Protein AF-A0AAV2IQ08-F1 (afdb_monomer_lite)

pLDDT: mean 75.66, std 16.53, range [33.19, 94.19]

Foldseek 3Di:
DVVVVQQVDADPVRHGDDDDDPVVVVVVVVVDDDDDPDPDDPQDAQDCVVVDQKDKFPNLVRHDPVDQKDKDDQAAPQAGQADPDPQRDLVSSLVLVLVHVQCCCCPVVVDHLVCLLVAEEEEEHEPDDDPVSVVSVVCCVCPVSNHNYYHYDYPVVVVVVVVDDDPDDYHYDYPPNPTMMMIGHDD

Radius of gyration: 22.67 Å; chains: 1; bounding box: 53×42×61 Å

Organism: Knipowitschia caucasica (NCBI:txid637954)

Secondary structure (DSSP, 8-state):
-HHHHHHHS--TTSPPPPPPPHHHHHHHHTTPPPP--SSS-S------TT--SEEETHHHHTS-TTSSEEEE-SEETTEE---SSTT-SHHHHHHHHHHHHHHHHHHHH---GGGGGG-EEEEEE-SS--HHHHHHHHHIIIIIS--SEEEEEEHHHHHHHTTS--SS-EEEEE--TTS--EEEE--

Structure (mmCIF, N/CA/C/O backbone):
data_AF-A0AAV2IQ08-F1
#
_entry.id   AF-A0AAV2IQ08-F1
#
loop_
_atom_site.group_PDB
_atom_site.id
_atom_site.type_symbol
_atom_site.label_atom_id
_atom_site.label_alt_id
_atom_site.label_comp_id
_atom_site.label_asym_id
_atom_site.label_entity_id
_atom_site.label_seq_id
_atom_site.pdbx_PDB_ins_code
_atom_site.Cartn_x
_atom_site.Cartn_y
_atom_site.Cartn_z
_atom_site.occupancy
_atom_site.B_iso_or_equiv
_atom_site.auth_seq_id
_atom_site.auth_comp_id
_atom_site.auth_asym_id
_atom_site.auth_atom_id
_atom_site.pdbx_PDB_model_num
ATOM 1 N N . MET A 1 1 ? 25.032 -0.384 -19.625 1.00 63.16 1 MET A N 1
ATOM 2 C CA . MET A 1 1 ? 25.879 -1.109 -18.648 1.00 63.16 1 MET A CA 1
ATOM 3 C C . MET A 1 1 ? 25.395 -2.546 -18.417 1.00 63.16 1 MET A C 1
ATOM 5 O O . MET A 1 1 ? 26.218 -3.447 -18.456 1.00 63.16 1 MET A O 1
ATOM 9 N N . VAL A 1 2 ? 24.083 -2.793 -18.275 1.00 84.81 2 VAL A N 1
ATOM 10 C CA . VAL A 1 2 ? 23.522 -4.153 -18.094 1.00 84.81 2 VAL A CA 1
ATOM 11 C C . VAL A 1 2 ? 23.726 -5.064 -19.316 1.00 84.81 2 VAL A C 1
ATOM 13 O O . VAL A 1 2 ? 24.222 -6.172 -19.163 1.00 84.81 2 VAL A O 1
ATOM 16 N N . GLU A 1 3 ? 23.447 -4.586 -20.533 1.00 82.25 3 GLU A N 1
ATOM 17 C CA . GLU A 1 3 ? 23.638 -5.363 -21.779 1.00 82.25 3 GLU A CA 1
ATOM 18 C C . GLU A 1 3 ? 25.081 -5.859 -21.968 1.00 82.25 3 GLU A C 1
ATOM 20 O O . GLU A 1 3 ? 25.322 -7.010 -22.326 1.00 82.25 3 GLU A O 1
ATOM 25 N N . GLN A 1 4 ? 26.067 -5.020 -21.637 1.00 84.00 4 GLN A N 1
ATOM 26 C CA . GLN A 1 4 ? 27.481 -5.405 -21.675 1.00 84.00 4 GLN A CA 1
ATOM 27 C C .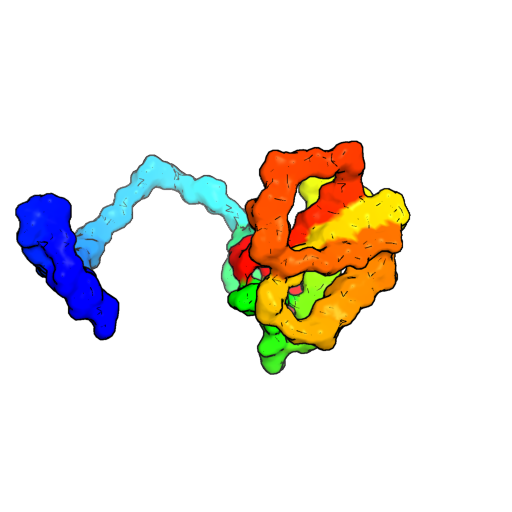 GLN A 1 4 ? 27.812 -6.503 -20.655 1.00 84.00 4 GLN A C 1
ATOM 29 O O . GLN A 1 4 ? 28.604 -7.393 -20.961 1.00 84.00 4 GLN A O 1
ATOM 34 N N . ALA A 1 5 ? 27.191 -6.476 -19.471 1.00 87.75 5 ALA A N 1
ATOM 35 C CA . ALA A 1 5 ? 27.349 -7.520 -18.460 1.00 87.75 5 ALA A CA 1
ATOM 36 C C . ALA A 1 5 ? 26.668 -8.841 -18.866 1.00 87.75 5 ALA A C 1
ATOM 38 O O . ALA A 1 5 ? 27.170 -9.922 -18.564 1.00 87.75 5 ALA A O 1
ATOM 39 N N . ILE A 1 6 ? 25.541 -8.770 -19.581 1.00 86.94 6 ILE A N 1
ATOM 40 C CA . ILE A 1 6 ? 24.860 -9.954 -20.123 1.00 86.94 6 ILE A CA 1
ATOM 41 C C . ILE A 1 6 ? 25.699 -10.585 -21.238 1.00 86.94 6 ILE A C 1
ATOM 43 O O . ILE A 1 6 ? 25.861 -11.803 -21.266 1.00 86.94 6 ILE A O 1
ATOM 47 N N . TRP A 1 7 ? 26.259 -9.767 -22.130 1.00 84.06 7 TRP A N 1
ATOM 48 C CA . TRP A 1 7 ? 27.077 -10.233 -23.250 1.00 84.06 7 TRP A CA 1
ATOM 49 C C . TRP A 1 7 ? 28.446 -10.778 -22.819 1.00 84.06 7 TRP A C 1
ATOM 51 O O . TRP A 1 7 ? 28.971 -11.709 -23.438 1.00 84.06 7 TRP A O 1
ATOM 61 N N . SER A 1 8 ? 29.037 -10.221 -21.756 1.00 88.06 8 SER A N 1
ATOM 62 C CA . SER A 1 8 ? 30.339 -10.670 -21.248 1.00 88.06 8 SER A CA 1
ATOM 63 C C . SER A 1 8 ? 30.282 -12.066 -20.620 1.00 88.06 8 SER A C 1
ATOM 65 O O . SER A 1 8 ? 31.279 -12.792 -20.651 1.00 88.06 8 SER A O 1
ATOM 67 N N . LYS A 1 9 ? 29.113 -12.488 -20.116 1.00 89.69 9 LYS A N 1
ATOM 68 C CA . LYS A 1 9 ? 28.899 -13.819 -19.543 1.00 89.69 9 LYS A CA 1
ATOM 69 C C . LYS A 1 9 ? 28.451 -14.821 -20.613 1.00 89.69 9 LYS A C 1
ATOM 71 O O . LYS A 1 9 ? 27.354 -14.737 -21.162 1.00 89.69 9 LYS A O 1
ATOM 76 N N . LYS A 1 10 ? 29.298 -15.819 -20.876 1.00 90.62 10 LYS A N 1
ATOM 77 C CA . LYS A 1 10 ? 28.968 -16.953 -21.754 1.00 90.62 10 LYS A CA 1
ATOM 78 C C . LYS A 1 10 ? 27.870 -17.829 -21.138 1.00 90.62 10 LYS A C 1
ATOM 80 O O . LYS A 1 10 ? 27.755 -17.939 -19.918 1.00 90.62 10 LYS A O 1
ATOM 85 N N . MET A 1 11 ? 27.074 -18.454 -21.999 1.00 88.94 11 MET A N 1
ATOM 86 C CA . MET A 1 11 ? 26.106 -19.485 -21.621 1.00 88.94 11 MET A CA 1
ATOM 87 C C . MET A 1 11 ? 26.833 -20.767 -21.183 1.00 88.94 11 MET A C 1
ATOM 89 O O . MET A 1 11 ? 28.034 -20.915 -21.413 1.00 88.94 11 MET A O 1
ATOM 93 N N . SER A 1 12 ? 26.114 -21.712 -20.570 1.00 91.38 12 SER A N 1
ATOM 94 C CA . SER A 1 12 ? 26.679 -22.992 -20.100 1.00 91.38 12 SER A CA 1
ATOM 95 C C . SER A 1 12 ? 27.346 -23.816 -21.210 1.00 91.38 12 SER A C 1
ATOM 97 O O . SER A 1 12 ? 28.268 -24.573 -20.936 1.00 91.38 12 SER A O 1
ATOM 99 N N . ASN A 1 13 ? 26.935 -23.623 -22.465 1.00 91.56 13 ASN A N 1
ATOM 100 C CA . ASN A 1 13 ? 27.539 -24.237 -23.651 1.00 91.56 13 ASN A CA 1
ATOM 101 C C . ASN A 1 13 ? 28.787 -23.490 -24.183 1.00 91.56 13 ASN A C 1
ATOM 103 O O . ASN A 1 13 ? 29.289 -23.819 -25.252 1.00 91.56 13 ASN A O 1
ATOM 107 N N . GLY A 1 14 ? 29.267 -22.453 -23.489 1.00 88.38 14 GLY A N 1
ATOM 108 C CA . GLY A 1 14 ? 30.440 -21.663 -23.878 1.00 88.38 14 GLY A CA 1
ATOM 109 C C . GLY A 1 14 ? 30.193 -20.605 -24.964 1.00 88.38 14 GLY A C 1
ATOM 110 O O . GLY A 1 14 ? 31.108 -19.834 -25.276 1.00 88.38 14 GLY A O 1
ATOM 111 N N . VAL A 1 15 ? 28.976 -20.516 -25.510 1.00 90.81 15 VAL A N 1
ATOM 112 C CA . VAL A 1 15 ? 28.595 -19.550 -26.553 1.00 90.81 15 VAL A CA 1
ATOM 113 C C . VAL A 1 15 ? 28.073 -18.254 -25.920 1.00 90.81 15 VAL A C 1
ATOM 115 O O . VAL A 1 15 ? 27.555 -18.245 -24.801 1.00 90.81 15 VAL A O 1
ATOM 118 N N . ARG A 1 16 ? 28.231 -17.122 -26.616 1.00 86.19 16 ARG A N 1
ATOM 119 C CA . ARG A 1 16 ? 27.666 -15.834 -26.179 1.00 86.19 16 ARG A CA 1
ATOM 120 C C . ARG A 1 16 ? 26.160 -15.785 -26.433 1.00 86.19 16 ARG A C 1
ATOM 122 O O . ARG A 1 16 ? 25.675 -16.349 -27.408 1.00 86.19 16 ARG A O 1
ATOM 129 N N . ARG A 1 17 ? 25.426 -15.105 -25.552 1.00 85.38 17 ARG A N 1
ATOM 130 C CA . ARG A 1 17 ? 23.977 -14.918 -25.695 1.00 85.38 17 ARG A CA 1
ATOM 131 C C . ARG A 1 17 ? 23.671 -14.059 -26.916 1.00 85.38 17 ARG A C 1
ATOM 133 O O . ARG A 1 17 ? 24.074 -12.906 -26.945 1.00 85.38 17 ARG A O 1
ATOM 140 N N . THR A 1 18 ? 22.923 -14.586 -27.877 1.00 84.00 18 THR A N 1
ATOM 141 C CA . THR A 1 18 ? 22.391 -13.790 -28.987 1.00 84.00 18 THR A CA 1
ATOM 142 C C . THR A 1 18 ? 21.301 -12.858 -28.462 1.00 84.00 18 THR A C 1
ATOM 144 O O . THR A 1 18 ? 20.338 -13.323 -27.852 1.00 84.00 18 THR A O 1
ATOM 147 N N . ALA A 1 19 ? 21.452 -11.551 -28.677 1.00 81.94 19 ALA A N 1
ATOM 148 C CA . ALA A 1 19 ? 20.423 -10.581 -28.324 1.00 81.94 19 ALA A CA 1
ATOM 149 C C . ALA A 1 19 ? 19.228 -10.706 -29.281 1.00 81.94 19 ALA A C 1
ATOM 151 O O . ALA A 1 19 ? 19.406 -10.853 -30.490 1.00 81.94 19 ALA A O 1
ATOM 152 N N . VAL A 1 20 ? 18.012 -10.642 -28.740 1.00 86.75 20 VAL A N 1
ATOM 153 C CA . VAL A 1 20 ? 16.773 -10.638 -29.529 1.00 86.75 20 VAL A CA 1
ATOM 154 C C . VAL A 1 20 ? 16.338 -9.188 -29.736 1.00 86.75 20 VAL A C 1
ATOM 156 O O . VAL A 1 20 ? 16.396 -8.391 -28.800 1.00 86.75 20 VAL A O 1
ATOM 159 N N . SER A 1 21 ? 15.904 -8.830 -30.949 1.00 89.56 21 SER A N 1
ATOM 160 C CA . SER A 1 21 ? 15.433 -7.471 -31.231 1.00 89.56 21 SER A CA 1
ATOM 161 C C . SER A 1 21 ? 14.080 -7.209 -30.567 1.00 89.56 21 SER A C 1
ATOM 163 O O . SER A 1 21 ? 13.084 -7.880 -30.855 1.00 89.56 21 SER A O 1
ATOM 165 N N . ALA A 1 22 ? 14.031 -6.186 -29.713 1.00 91.12 22 ALA A N 1
ATOM 166 C CA . ALA A 1 22 ? 12.793 -5.729 -29.090 1.00 91.12 22 ALA A CA 1
ATOM 167 C C . ALA A 1 22 ? 11.769 -5.230 -30.128 1.00 91.12 22 ALA A C 1
ATOM 169 O O . ALA A 1 22 ? 10.566 -5.372 -29.919 1.00 91.12 22 ALA A O 1
ATOM 170 N N . GLU A 1 23 ? 12.227 -4.689 -31.261 1.00 92.62 23 GLU A N 1
ATOM 171 C CA . GLU A 1 23 ? 11.356 -4.209 -32.342 1.00 92.62 23 GLU A CA 1
ATOM 172 C C . GLU A 1 23 ? 10.618 -5.358 -33.026 1.00 92.62 23 GLU A C 1
ATOM 174 O O . GLU A 1 23 ? 9.415 -5.260 -33.263 1.00 92.62 23 GLU A O 1
ATOM 179 N N . GLN A 1 24 ? 11.310 -6.474 -33.276 1.00 92.25 24 GLN A N 1
ATOM 180 C CA . GLN A 1 24 ? 10.700 -7.674 -33.855 1.00 92.25 24 GLN A CA 1
ATOM 181 C C . GLN A 1 24 ? 9.637 -8.259 -32.916 1.00 92.25 24 GLN A C 1
ATOM 183 O O . GLN A 1 24 ? 8.521 -8.546 -33.348 1.00 92.25 24 GLN A O 1
ATOM 188 N N . ALA A 1 25 ? 9.947 -8.368 -31.618 1.00 92.88 25 ALA A N 1
ATOM 189 C CA . ALA A 1 25 ? 8.986 -8.829 -30.617 1.00 92.88 25 ALA A CA 1
ATOM 190 C C . ALA A 1 25 ? 7.785 -7.878 -30.495 1.00 92.88 25 ALA A C 1
ATOM 192 O O . ALA A 1 25 ? 6.647 -8.329 -30.402 1.00 92.88 25 ALA A O 1
ATOM 193 N N . ARG A 1 26 ? 8.014 -6.559 -30.545 1.00 93.62 26 ARG A N 1
ATOM 194 C CA . ARG A 1 26 ? 6.944 -5.555 -30.518 1.00 93.62 26 ARG A CA 1
ATOM 195 C C . ARG A 1 26 ? 6.036 -5.663 -31.740 1.00 93.62 26 ARG A C 1
ATOM 197 O O . ARG A 1 26 ? 4.821 -5.660 -31.573 1.00 93.62 26 ARG A O 1
ATOM 204 N N . ALA A 1 27 ? 6.609 -5.778 -32.939 1.00 94.19 27 ALA A N 1
ATOM 205 C CA . ALA A 1 27 ? 5.847 -5.923 -34.176 1.00 94.19 27 ALA A CA 1
ATOM 206 C C . ALA A 1 27 ? 4.940 -7.162 -34.136 1.00 94.19 27 ALA A C 1
ATOM 208 O O . ALA A 1 27 ? 3.780 -7.075 -34.529 1.00 94.19 27 ALA A O 1
ATOM 209 N N . TYR A 1 28 ? 5.440 -8.275 -33.588 1.00 93.62 28 TYR A N 1
ATOM 210 C CA . TYR A 1 28 ? 4.642 -9.477 -33.358 1.00 93.62 28 TYR A CA 1
ATOM 211 C C . TYR A 1 28 ? 3.559 -9.257 -32.289 1.00 93.62 28 TYR A C 1
ATOM 213 O O . TYR A 1 28 ? 2.379 -9.481 -32.548 1.00 93.62 28 TYR A O 1
ATOM 221 N N . ASN A 1 29 ? 3.926 -8.747 -31.109 1.00 93.75 29 ASN A N 1
ATOM 222 C CA . ASN A 1 29 ? 2.999 -8.549 -29.989 1.00 93.75 29 ASN A CA 1
ATOM 223 C C . ASN A 1 29 ? 1.842 -7.595 -30.333 1.00 93.75 29 ASN A C 1
ATOM 225 O O . ASN A 1 29 ? 0.729 -7.806 -29.865 1.00 93.75 29 ASN A O 1
ATOM 229 N N . CYS A 1 30 ? 2.070 -6.582 -31.177 1.00 92.62 30 CYS A N 1
ATOM 230 C CA . CYS A 1 30 ? 1.021 -5.663 -31.634 1.00 92.62 30 CYS A CA 1
ATOM 231 C C . CYS A 1 30 ? -0.022 -6.319 -32.556 1.00 92.62 30 CYS A C 1
ATOM 233 O O . CYS A 1 30 ? -1.105 -5.763 -32.731 1.00 92.62 30 CYS A O 1
ATOM 235 N N . GLN A 1 31 ? 0.288 -7.472 -33.154 1.00 93.88 31 GLN A N 1
ATOM 236 C CA . GLN A 1 31 ? -0.649 -8.230 -33.988 1.00 93.88 31 GLN A CA 1
ATOM 237 C C . GLN A 1 31 ? -1.483 -9.223 -33.164 1.00 93.88 31 GLN A C 1
ATOM 239 O O . GLN A 1 31 ? -2.549 -9.651 -33.609 1.00 93.88 31 GLN A O 1
ATOM 244 N N . VAL A 1 32 ? -1.023 -9.578 -31.960 1.00 92.88 32 VAL A N 1
ATOM 245 C CA . VAL A 1 32 ? -1.707 -10.527 -31.078 1.00 92.88 32 VAL A CA 1
ATOM 246 C C . VAL A 1 32 ? -2.915 -9.855 -30.431 1.00 92.88 32 VAL A C 1
ATOM 248 O O . VAL A 1 32 ? -2.797 -8.831 -29.761 1.00 92.88 32 VAL A O 1
ATOM 251 N N . ARG A 1 33 ? -4.093 -10.461 -30.601 1.00 88.00 33 ARG A N 1
ATOM 252 C CA . ARG A 1 33 ? -5.316 -10.054 -29.902 1.00 88.00 33 ARG A CA 1
ATOM 253 C C . ARG A 1 33 ? -5.567 -10.975 -28.707 1.00 88.00 33 ARG A C 1
ATOM 255 O O . ARG A 1 33 ? -5.388 -12.185 -28.846 1.00 88.00 33 ARG A O 1
ATOM 262 N N . PRO A 1 34 ? -5.992 -10.437 -27.551 1.00 86.56 34 PRO A N 1
ATOM 263 C CA . PRO A 1 34 ? -6.320 -11.264 -26.398 1.00 86.56 34 PRO A CA 1
ATOM 264 C C . PRO A 1 34 ? -7.532 -12.151 -26.709 1.00 86.56 34 PRO A C 1
ATOM 266 O O . PRO A 1 34 ? -8.547 -11.671 -27.214 1.00 86.56 34 PRO A O 1
ATOM 269 N N . SER A 1 35 ? -7.435 -13.442 -26.395 1.00 84.12 35 SER A N 1
ATOM 270 C CA . SER A 1 35 ? -8.573 -14.362 -26.449 1.00 84.12 35 SER A CA 1
ATOM 271 C C . SER A 1 35 ? -9.306 -14.368 -25.110 1.00 84.12 35 SER A C 1
ATOM 273 O O . SER A 1 35 ? -8.686 -14.510 -24.056 1.00 84.12 35 SER A O 1
ATOM 275 N N . VAL A 1 36 ? -10.630 -14.233 -25.152 1.00 81.94 36 VAL A N 1
ATOM 276 C CA . VAL A 1 36 ? -11.482 -14.305 -23.961 1.00 81.94 36 VAL A CA 1
ATOM 277 C C . VAL A 1 36 ? -11.646 -15.775 -23.582 1.00 81.94 36 VAL A C 1
ATOM 279 O O . VAL A 1 36 ? -12.332 -16.519 -24.274 1.00 81.94 36 VAL A O 1
ATOM 282 N N . THR A 1 37 ? -10.977 -16.202 -22.512 1.00 78.50 37 THR A N 1
ATOM 283 C CA . THR A 1 37 ? -11.055 -17.588 -22.013 1.00 78.50 37 THR A CA 1
ATOM 284 C C . THR A 1 37 ? -12.258 -17.808 -21.091 1.00 78.50 37 THR A C 1
ATOM 286 O O . THR A 1 37 ? -12.778 -18.915 -21.031 1.00 78.50 37 THR A O 1
ATOM 289 N N . ASP A 1 38 ? -12.705 -16.768 -20.381 1.00 78.38 38 ASP A N 1
ATOM 290 C CA . ASP A 1 38 ? -13.834 -16.820 -19.445 1.00 78.38 38 ASP A CA 1
ATOM 291 C C . ASP A 1 38 ? -14.793 -15.646 -19.702 1.00 78.38 38 ASP A C 1
ATOM 293 O O . ASP A 1 38 ? -14.364 -14.536 -20.019 1.00 78.38 38 ASP A O 1
ATOM 297 N N . SER A 1 39 ? -16.092 -15.901 -19.560 1.00 73.06 39 SER A N 1
ATOM 298 C CA . SER A 1 39 ? -17.208 -14.975 -19.810 1.00 73.06 39 SER A CA 1
ATOM 299 C C . SER A 1 39 ? -17.250 -13.756 -18.876 1.00 73.06 39 SER A C 1
ATOM 301 O O . SER A 1 39 ? -18.021 -12.828 -19.115 1.00 73.06 39 SER A O 1
ATOM 303 N N . GLY A 1 40 ? -16.415 -13.719 -17.837 1.00 67.94 40 GLY A N 1
ATOM 304 C CA . GLY A 1 40 ? -16.236 -12.549 -16.987 1.00 67.94 40 GLY A CA 1
ATOM 305 C C . GLY A 1 40 ? -14.948 -12.630 -16.179 1.00 67.94 40 GLY A C 1
ATOM 306 O O . GLY A 1 40 ? -14.524 -13.707 -15.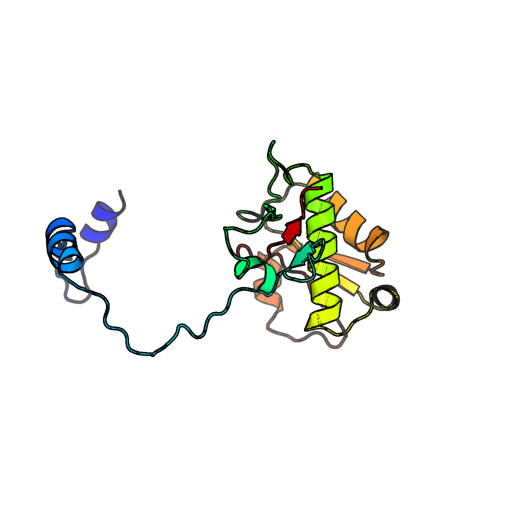765 1.00 67.94 40 GLY A O 1
ATOM 307 N N . SER A 1 41 ? -14.310 -11.486 -15.925 1.00 69.88 41 SER A N 1
ATOM 308 C CA . SER A 1 41 ? -13.211 -11.448 -14.964 1.00 69.88 41 SER A CA 1
ATOM 309 C C . SER A 1 41 ? -13.738 -11.848 -13.587 1.00 69.88 41 SER A C 1
ATOM 311 O O . SER A 1 41 ? -14.706 -11.274 -13.094 1.00 69.88 41 SER A O 1
ATOM 313 N N . ARG A 1 42 ? -13.063 -12.789 -12.917 1.00 72.50 42 ARG A N 1
ATOM 314 C CA . ARG A 1 42 ? -13.364 -13.146 -11.515 1.00 72.50 42 ARG A CA 1
ATOM 315 C C . ARG A 1 42 ? -13.193 -11.974 -10.540 1.00 72.50 42 ARG A C 1
ATOM 317 O O . ARG A 1 42 ? -13.668 -12.043 -9.413 1.00 72.50 42 ARG A O 1
ATOM 324 N N . LEU A 1 43 ? -12.519 -10.917 -10.981 1.00 76.75 43 LEU A N 1
ATOM 325 C CA . LEU A 1 43 ? -12.338 -9.676 -10.246 1.00 76.75 43 LEU A CA 1
ATOM 326 C C . LEU A 1 43 ? -13.610 -8.834 -10.342 1.00 76.75 43 LEU A C 1
ATOM 328 O O . LEU A 1 43 ? -14.098 -8.558 -11.439 1.00 76.75 43 LEU A O 1
ATOM 332 N N . LYS A 1 44 ? -14.130 -8.436 -9.184 1.00 82.38 44 LYS A N 1
ATOM 333 C CA . LYS A 1 44 ? -15.267 -7.527 -9.051 1.00 82.38 44 LYS A CA 1
ATOM 334 C C . LYS A 1 44 ? -14.801 -6.290 -8.300 1.00 82.38 44 LYS A C 1
ATOM 336 O O . LYS A 1 44 ? -14.013 -6.412 -7.366 1.00 82.38 44 LYS A O 1
ATOM 341 N N . TRP A 1 45 ? -15.304 -5.131 -8.708 1.00 85.81 45 TRP A N 1
ATOM 342 C CA . TRP A 1 45 ? -15.086 -3.893 -7.971 1.00 85.81 45 TRP A CA 1
ATOM 343 C C . TRP A 1 45 ? -15.718 -3.993 -6.577 1.00 85.81 45 TRP A C 1
ATOM 345 O O . TRP A 1 45 ? -16.798 -4.572 -6.414 1.00 85.81 45 TRP A O 1
ATOM 355 N N . THR A 1 46 ? -15.040 -3.432 -5.583 1.00 84.19 46 THR A N 1
ATOM 356 C CA . THR A 1 46 ? -15.530 -3.274 -4.217 1.00 84.19 46 THR A CA 1
ATOM 357 C C . THR A 1 46 ? -16.823 -2.472 -4.245 1.00 84.19 46 THR A C 1
ATOM 359 O O . THR A 1 46 ? -16.909 -1.433 -4.896 1.00 84.19 46 THR A O 1
ATOM 362 N N . ASN A 1 47 ? -17.851 -2.955 -3.547 1.00 81.06 47 ASN A N 1
ATOM 363 C CA . ASN A 1 47 ? -19.127 -2.257 -3.490 1.00 81.06 47 ASN A CA 1
ATOM 364 C C . ASN A 1 47 ? -19.025 -1.040 -2.558 1.00 81.06 47 ASN A C 1
ATOM 366 O O . ASN A 1 47 ? -19.064 -1.172 -1.336 1.00 81.06 47 ASN A O 1
ATOM 370 N N . THR A 1 48 ? -18.931 0.145 -3.151 1.00 82.81 48 THR A N 1
ATOM 371 C CA . THR A 1 48 ? -18.845 1.444 -2.469 1.00 82.81 48 THR A CA 1
ATOM 372 C C . THR A 1 48 ? -20.212 2.100 -2.230 1.00 82.81 48 THR A C 1
ATOM 374 O O . THR A 1 48 ? -20.267 3.245 -1.790 1.00 82.81 48 THR A O 1
ATOM 377 N N . SER A 1 49 ? -21.336 1.389 -2.427 1.00 79.62 49 SER A N 1
ATOM 378 C CA . SER A 1 49 ? -22.698 1.956 -2.280 1.00 79.62 49 SER A CA 1
ATOM 379 C C . SER A 1 49 ? -22.973 2.550 -0.895 1.00 79.62 49 SER A C 1
ATOM 381 O O . SER A 1 49 ? -23.758 3.485 -0.766 1.00 79.62 49 SER A O 1
ATOM 383 N N . HIS A 1 50 ? -22.327 2.019 0.145 1.00 78.56 50 HIS A N 1
ATOM 384 C CA . HIS A 1 50 ? -22.466 2.503 1.520 1.00 78.56 50 HIS A CA 1
ATOM 385 C C . HIS A 1 50 ? -21.585 3.719 1.843 1.00 78.56 50 HIS A C 1
ATOM 387 O O . HIS A 1 50 ? -21.597 4.166 2.985 1.00 78.56 50 HIS A O 1
ATOM 393 N N . GLN A 1 51 ? -20.813 4.222 0.870 1.00 76.69 51 GLN A N 1
ATOM 394 C CA . GLN A 1 51 ? -19.842 5.311 1.026 1.00 76.69 51 GLN A CA 1
ATOM 395 C C . GLN A 1 51 ? -19.017 5.188 2.320 1.00 76.69 51 GLN A C 1
ATOM 397 O O . GLN A 1 51 ? -19.032 6.091 3.161 1.00 76.69 51 GLN A O 1
ATOM 402 N N . PRO A 1 52 ? -18.317 4.053 2.527 1.00 83.06 52 PRO A N 1
ATOM 403 C CA . PRO A 1 52 ? -17.448 3.901 3.686 1.00 83.06 52 PRO A CA 1
ATOM 404 C C . PRO A 1 52 ? -16.426 5.041 3.719 1.00 83.06 52 PRO A C 1
ATOM 406 O O . PRO A 1 52 ? -15.864 5.403 2.685 1.00 83.06 52 PRO A O 1
ATOM 409 N N . GLN A 1 53 ? -16.186 5.614 4.900 1.00 82.81 53 GLN A N 1
ATOM 410 C CA . GLN A 1 53 ? -15.231 6.719 5.044 1.00 82.81 53 GLN A CA 1
ATOM 411 C C . GLN A 1 53 ? -13.803 6.293 4.696 1.00 82.81 53 GLN A C 1
ATOM 413 O O . GLN A 1 53 ? -13.056 7.081 4.113 1.00 82.81 53 GLN A O 1
ATOM 418 N N . THR A 1 54 ? -13.443 5.053 5.038 1.00 83.06 54 THR A N 1
ATOM 419 C CA . THR A 1 54 ? -12.146 4.462 4.725 1.00 83.06 54 THR A CA 1
ATOM 420 C C . THR A 1 54 ? -12.276 3.010 4.279 1.00 83.06 54 THR A C 1
ATOM 422 O O . THR A 1 54 ? -13.131 2.265 4.756 1.00 83.06 54 THR A O 1
ATOM 425 N N . LEU A 1 55 ? -11.410 2.611 3.349 1.00 87.00 55 LEU A N 1
ATOM 426 C CA . LEU A 1 55 ? -11.257 1.234 2.873 1.00 87.00 55 LEU A CA 1
ATOM 427 C C . LEU A 1 55 ? -9.786 0.845 2.995 1.00 87.00 55 LEU A C 1
ATOM 429 O O . LEU A 1 55 ? -8.909 1.685 2.790 1.00 87.00 55 LEU A O 1
ATOM 433 N N . VAL A 1 56 ? -9.512 -0.414 3.334 1.00 87.25 56 VAL A N 1
ATOM 434 C CA . VAL A 1 56 ? -8.158 -0.889 3.655 1.00 87.25 56 VAL A CA 1
ATOM 435 C C . VAL A 1 56 ? -7.847 -2.185 2.909 1.00 87.25 56 VAL A C 1
ATOM 437 O O . VAL A 1 56 ? -8.692 -3.073 2.803 1.00 87.25 56 VAL A O 1
ATOM 440 N N . GLY A 1 57 ? -6.605 -2.319 2.437 1.00 83.31 57 GLY A N 1
ATOM 441 C CA . GLY A 1 57 ? -6.089 -3.569 1.868 1.00 83.31 57 GLY A CA 1
ATOM 442 C C . GLY A 1 57 ? -6.704 -3.894 0.507 1.00 83.31 57 GLY A C 1
ATOM 443 O O . GLY A 1 57 ? -6.820 -3.013 -0.341 1.00 83.31 57 GLY A O 1
ATOM 444 N N . ASP A 1 58 ? -7.108 -5.147 0.293 1.00 82.50 58 ASP A N 1
ATOM 445 C CA . ASP A 1 58 ? -7.655 -5.597 -0.997 1.00 82.50 58 ASP A CA 1
ATOM 446 C C . ASP A 1 58 ? -8.897 -4.801 -1.414 1.00 82.50 58 ASP A C 1
ATOM 448 O O . ASP A 1 58 ? -9.044 -4.437 -2.578 1.00 82.50 58 ASP A O 1
ATOM 452 N N . GLU A 1 59 ? -9.761 -4.452 -0.460 1.00 83.44 59 GLU A N 1
ATOM 453 C CA . GLU A 1 59 ? -10.960 -3.655 -0.737 1.00 83.44 59 GLU A CA 1
ATOM 454 C C . GLU A 1 59 ? -10.612 -2.273 -1.296 1.00 83.44 59 GLU A C 1
ATOM 456 O O . GLU A 1 59 ? -11.342 -1.773 -2.150 1.00 83.44 59 GLU A O 1
ATOM 461 N N . ALA A 1 60 ? -9.484 -1.692 -0.872 1.00 85.69 60 ALA A N 1
ATOM 462 C CA . ALA A 1 60 ? -8.968 -0.434 -1.402 1.00 85.69 60 ALA A CA 1
ATOM 463 C C . ALA A 1 60 ? -8.378 -0.579 -2.816 1.00 85.69 60 ALA A C 1
ATOM 465 O O . ALA A 1 60 ? -8.488 0.342 -3.622 1.00 85.69 60 ALA A O 1
ATOM 466 N N . LEU A 1 61 ? -7.782 -1.730 -3.144 1.00 84.88 61 LEU A N 1
ATOM 467 C CA . LEU A 1 61 ? -7.209 -1.988 -4.473 1.00 84.88 61 LEU A CA 1
ATOM 468 C C . LEU A 1 61 ? -8.280 -2.204 -5.545 1.00 84.88 61 LEU A C 1
ATOM 470 O O . LEU A 1 61 ? -8.062 -1.871 -6.709 1.00 84.88 61 LEU A O 1
ATOM 474 N N . TYR A 1 62 ? -9.429 -2.754 -5.152 1.00 85.81 62 TYR A N 1
ATOM 475 C CA . TYR A 1 62 ? -10.553 -3.026 -6.045 1.00 85.81 62 TYR A CA 1
ATOM 476 C C . TYR A 1 62 ? -11.614 -1.919 -6.037 1.00 85.81 62 TYR A C 1
ATOM 478 O O . TYR A 1 62 ? -12.747 -2.174 -6.437 1.00 85.81 62 TYR A O 1
ATOM 486 N N . VAL A 1 63 ? -11.301 -0.691 -5.617 1.00 87.00 63 VAL A N 1
ATOM 487 C CA . VAL A 1 63 ? -12.226 0.440 -5.812 1.00 87.00 63 VAL A CA 1
ATOM 488 C C . VAL A 1 63 ? -12.242 0.884 -7.269 1.00 87.00 63 VAL A C 1
ATOM 490 O O . VAL A 1 63 ? -11.222 0.869 -7.958 1.00 87.00 63 VAL A O 1
ATOM 493 N N . ASN A 1 64 ? -13.426 1.264 -7.752 1.00 84.88 64 ASN A N 1
ATOM 494 C CA . ASN A 1 64 ? -13.583 1.768 -9.106 1.00 84.88 64 ASN A CA 1
ATOM 495 C C . ASN A 1 64 ? -12.876 3.132 -9.229 1.00 84.88 64 ASN A C 1
ATOM 497 O O . ASN A 1 64 ? -13.164 4.027 -8.435 1.00 84.88 64 ASN A O 1
ATOM 501 N N . PRO A 1 65 ? -12.008 3.348 -10.234 1.00 83.06 65 PRO A N 1
ATOM 502 C CA . PRO A 1 65 ? -11.333 4.635 -10.434 1.00 83.06 65 PRO A CA 1
ATOM 503 C C . PRO A 1 65 ? -12.285 5.815 -10.702 1.00 83.06 65 PRO A C 1
ATOM 505 O O . PRO A 1 65 ? -11.841 6.959 -10.704 1.00 83.06 65 PRO A O 1
ATOM 508 N N . SER A 1 66 ? -13.569 5.551 -10.961 1.00 84.00 66 SER A N 1
ATOM 509 C CA . SER A 1 66 ? -14.606 6.579 -11.129 1.00 84.00 66 SER A CA 1
ATOM 510 C C . SER A 1 66 ? -15.179 7.090 -9.798 1.00 84.00 66 SER A C 1
ATOM 512 O O . SER A 1 66 ? -15.885 8.097 -9.801 1.00 84.00 66 SER A O 1
ATOM 514 N N . ASP A 1 67 ? -14.909 6.407 -8.681 1.00 85.06 67 ASP A N 1
ATOM 515 C CA . ASP A 1 67 ? -15.420 6.781 -7.360 1.00 85.06 67 ASP A CA 1
ATOM 516 C C . ASP A 1 67 ? -14.558 7.885 -6.713 1.00 85.06 67 ASP A C 1
ATOM 518 O O . ASP A 1 67 ? -13.373 8.040 -7.009 1.00 85.06 67 ASP A O 1
ATOM 522 N N . CYS A 1 68 ? -15.137 8.652 -5.783 1.00 85.00 68 CYS A N 1
ATOM 523 C CA . CYS A 1 68 ? -14.489 9.800 -5.131 1.00 85.00 68 CYS A CA 1
ATOM 524 C C . CYS A 1 68 ? -13.559 9.408 -3.963 1.00 85.00 68 CYS A C 1
ATOM 526 O O . CYS A 1 68 ? -13.694 9.930 -2.855 1.00 85.00 68 CYS A O 1
ATOM 528 N N . TYR A 1 69 ? -12.622 8.489 -4.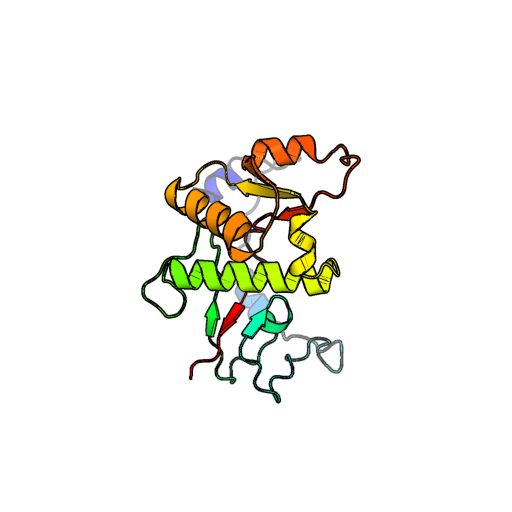198 1.00 86.19 69 TYR A N 1
ATOM 529 C CA . TYR A 1 69 ? -11.661 8.031 -3.190 1.00 86.19 69 TYR A CA 1
ATOM 530 C C . TYR A 1 69 ? -10.221 8.372 -3.569 1.00 86.19 69 TYR A C 1
ATOM 532 O O . TYR A 1 69 ? -9.802 8.180 -4.710 1.00 86.19 69 TYR A O 1
ATOM 540 N N . ASN A 1 70 ? -9.434 8.814 -2.584 1.00 85.44 70 ASN A N 1
ATOM 541 C CA . ASN A 1 70 ? -7.998 9.031 -2.754 1.00 85.44 70 ASN A CA 1
ATOM 542 C C . ASN A 1 70 ? -7.200 7.852 -2.213 1.00 85.44 70 ASN A C 1
ATOM 544 O O . ASN A 1 70 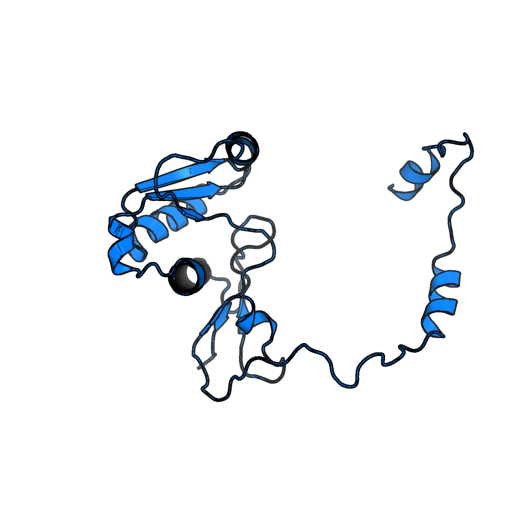? -7.356 7.485 -1.049 1.00 85.44 70 ASN A O 1
ATOM 548 N N . VAL A 1 71 ? -6.330 7.290 -3.055 1.00 86.75 71 VAL A N 1
ATOM 549 C CA . VAL A 1 71 ? -5.468 6.155 -2.710 1.00 86.75 71 VAL A CA 1
ATOM 550 C C . VAL A 1 71 ? -4.193 6.642 -2.038 1.00 86.75 71 VAL A C 1
ATOM 552 O O . VAL A 1 71 ? -3.394 7.353 -2.651 1.00 86.75 71 VAL A O 1
ATOM 555 N N . HIS A 1 72 ? -3.968 6.206 -0.801 1.00 86.81 72 HIS A N 1
ATOM 556 C CA . HIS A 1 72 ? -2.763 6.506 -0.040 1.00 86.81 72 HIS A CA 1
ATOM 557 C C . HIS A 1 72 ? -1.946 5.241 0.226 1.00 86.81 72 HIS A C 1
ATOM 559 O O . HIS A 1 72 ? -2.456 4.204 0.659 1.00 86.81 72 HIS A O 1
ATOM 565 N N . TRP A 1 73 ? -0.637 5.368 0.008 1.00 86.94 73 TRP A N 1
ATOM 566 C CA . TRP A 1 73 ? 0.370 4.351 0.304 1.00 86.94 73 TRP A CA 1
ATOM 567 C C . TRP A 1 73 ? 1.270 4.867 1.427 1.00 86.94 73 TRP A C 1
ATOM 569 O O . TRP A 1 73 ? 2.187 5.638 1.138 1.00 86.94 73 TRP A O 1
ATOM 579 N N . PRO A 1 74 ? 1.042 4.490 2.697 1.00 84.44 74 PRO A N 1
ATOM 580 C CA . PRO A 1 74 ? 1.755 5.099 3.825 1.00 84.44 74 PRO A CA 1
ATOM 581 C C . PRO A 1 74 ? 3.250 4.760 3.868 1.00 84.44 74 PRO A C 1
ATOM 583 O O . PRO A 1 74 ? 4.052 5.526 4.406 1.00 84.44 74 PRO A O 1
ATOM 586 N N . VAL A 1 75 ? 3.643 3.623 3.282 1.00 82.75 75 VAL A N 1
ATOM 587 C CA . VAL A 1 75 ? 5.041 3.193 3.186 1.00 82.75 75 VAL A CA 1
ATOM 588 C C . VAL A 1 75 ? 5.412 2.940 1.733 1.00 82.75 75 VAL A C 1
ATOM 590 O O . VAL A 1 75 ? 4.781 2.138 1.053 1.00 82.75 75 VAL A O 1
ATOM 593 N N . VAL A 1 76 ? 6.479 3.590 1.273 1.00 81.56 76 VAL A N 1
ATOM 594 C CA . VAL A 1 76 ? 7.025 3.435 -0.078 1.00 81.56 76 VAL A CA 1
ATOM 595 C C . VAL A 1 76 ? 8.533 3.225 0.036 1.00 81.56 76 VAL A C 1
ATOM 597 O O . VAL A 1 76 ? 9.230 3.967 0.727 1.00 81.56 76 VAL A O 1
ATOM 600 N N . ARG A 1 77 ? 9.060 2.183 -0.626 1.00 77.31 77 ARG A N 1
ATOM 601 C CA . ARG A 1 77 ? 10.503 1.841 -0.630 1.00 77.31 77 ARG A CA 1
ATOM 602 C C . ARG A 1 77 ? 11.113 1.677 0.776 1.00 77.31 77 ARG A C 1
ATOM 604 O O . ARG A 1 77 ? 12.286 1.967 0.987 1.00 77.31 77 ARG A O 1
ATOM 611 N N . GLY A 1 78 ? 10.321 1.204 1.740 1.00 71.06 78 GLY A N 1
ATOM 612 C CA . GLY A 1 78 ? 10.761 0.993 3.124 1.00 71.06 78 GLY A CA 1
ATOM 613 C C . GLY A 1 78 ? 10.822 2.258 3.989 1.00 71.06 78 GLY A C 1
ATOM 614 O O . GLY A 1 78 ? 11.243 2.169 5.137 1.00 71.06 78 GLY A O 1
ATOM 615 N N . GLY A 1 79 ? 10.393 3.416 3.482 1.00 79.38 79 GLY A N 1
ATOM 616 C CA . GLY A 1 79 ? 10.246 4.652 4.252 1.00 79.38 79 GLY A CA 1
ATOM 617 C C . GLY A 1 79 ? 8.803 5.153 4.263 1.00 79.38 79 GLY A C 1
ATOM 618 O O . GLY A 1 79 ? 7.987 4.734 3.446 1.00 79.38 79 GLY A O 1
ATOM 619 N N . LEU A 1 80 ? 8.490 6.066 5.184 1.00 83.94 80 LEU A N 1
ATOM 620 C CA . LEU A 1 80 ? 7.195 6.750 5.197 1.00 83.94 80 LEU A CA 1
ATOM 621 C C . LEU A 1 80 ? 7.043 7.627 3.951 1.00 83.94 80 LEU A C 1
ATOM 623 O O . LEU A 1 80 ? 7.972 8.354 3.589 1.00 83.94 80 LEU A O 1
ATOM 627 N N . ASN A 1 81 ? 5.877 7.568 3.315 1.00 83.94 81 ASN A N 1
ATOM 628 C CA . ASN A 1 81 ? 5.588 8.307 2.093 1.00 83.94 81 ASN A CA 1
ATOM 629 C C . ASN A 1 81 ? 5.151 9.747 2.400 1.00 83.94 81 ASN A C 1
ATOM 631 O O . ASN A 1 81 ? 3.964 10.044 2.497 1.00 83.94 81 ASN A O 1
ATOM 635 N N . LEU A 1 82 ? 6.122 10.640 2.589 1.00 88.12 82 LEU A N 1
ATOM 636 C CA . LEU A 1 82 ? 5.856 12.052 2.861 1.00 88.12 82 LEU A CA 1
ATOM 637 C C . LEU A 1 82 ? 5.824 12.860 1.561 1.00 88.12 82 LEU A C 1
ATOM 639 O O . LEU A 1 82 ? 6.794 12.862 0.801 1.00 88.12 82 LEU A O 1
ATOM 643 N N . HIS A 1 83 ? 4.727 13.576 1.323 1.00 87.44 83 HIS A N 1
ATOM 644 C CA . HIS A 1 83 ? 4.547 14.427 0.147 1.00 87.44 83 HIS A CA 1
ATOM 645 C C . HIS A 1 83 ? 3.603 15.605 0.416 1.00 87.44 83 HIS A C 1
ATOM 647 O O . HIS A 1 83 ? 2.863 15.626 1.393 1.00 87.44 83 HIS A O 1
ATOM 653 N N . SER A 1 84 ? 3.604 16.602 -0.472 1.00 84.50 84 SER A N 1
ATOM 654 C CA . SER A 1 84 ? 2.755 17.799 -0.333 1.00 84.50 84 SER A CA 1
ATOM 655 C C . SER A 1 84 ? 1.288 17.583 -0.729 1.00 84.50 84 SER A C 1
ATOM 657 O O . SER A 1 84 ? 0.460 18.452 -0.481 1.00 84.50 84 SER A O 1
ATOM 659 N N . GLY A 1 85 ? 0.966 16.454 -1.369 1.00 84.12 85 GLY A N 1
ATOM 660 C CA . GLY A 1 85 ? -0.409 16.074 -1.719 1.00 84.12 85 GLY A CA 1
ATOM 661 C C . GLY A 1 85 ? -1.256 15.566 -0.534 1.00 84.12 85 GLY A C 1
ATOM 662 O O . GLY A 1 85 ? -0.733 15.412 0.574 1.00 84.12 85 GLY A O 1
ATOM 663 N N . PRO A 1 86 ? -2.546 15.258 -0.768 1.00 80.88 86 PRO A N 1
ATOM 664 C CA . PRO A 1 86 ? -3.444 14.707 0.252 1.00 80.88 86 PRO A CA 1
ATOM 665 C C . PRO A 1 86 ? -2.892 13.391 0.814 1.00 80.88 86 PRO A C 1
ATOM 667 O O . PRO A 1 86 ? -2.422 12.555 0.055 1.00 80.88 86 PRO A O 1
ATOM 670 N N . GLY A 1 87 ? -2.895 13.231 2.140 1.00 79.88 87 GLY A N 1
ATOM 671 C CA . GLY A 1 87 ? -2.346 12.038 2.802 1.00 79.88 87 GLY A CA 1
ATOM 672 C C . GLY A 1 87 ? -0.824 12.039 3.012 1.00 79.88 87 GLY A C 1
ATOM 673 O O . GLY A 1 87 ? -0.305 11.158 3.685 1.00 79.88 87 GLY A O 1
ATOM 674 N N . GLY A 1 88 ? -0.089 13.039 2.512 1.00 84.25 88 GLY A N 1
ATOM 675 C CA . GLY A 1 88 ? 1.379 13.044 2.574 1.00 84.25 88 GLY A CA 1
ATOM 676 C C . GLY A 1 88 ? 2.002 13.703 3.810 1.00 84.25 88 GLY A C 1
ATOM 677 O O . GLY A 1 88 ? 3.229 13.755 3.925 1.00 84.25 88 GLY A O 1
ATOM 678 N N . SER A 1 89 ? 1.201 14.230 4.741 1.00 89.00 89 SER A N 1
ATOM 679 C CA . SER A 1 89 ? 1.722 14.783 5.997 1.00 89.00 89 SER A CA 1
ATOM 680 C C . SER A 1 89 ? 2.090 13.662 6.971 1.00 89.00 89 SER A C 1
ATOM 682 O O . SER A 1 89 ? 1.473 12.600 6.966 1.00 89.00 89 SER A O 1
ATOM 684 N N . LEU A 1 90 ? 3.062 13.895 7.861 1.00 87.06 90 LEU A N 1
ATOM 685 C CA . LEU A 1 90 ? 3.482 12.874 8.831 1.00 87.06 90 LEU A CA 1
ATOM 686 C C . LEU A 1 90 ? 2.306 12.386 9.688 1.00 87.06 90 LEU A C 1
ATOM 688 O O . LEU A 1 90 ? 2.167 11.190 9.909 1.00 87.06 90 LEU A O 1
ATOM 692 N N . SER A 1 91 ? 1.437 13.297 10.128 1.00 87.62 91 SER A N 1
ATOM 693 C CA . SER A 1 91 ? 0.255 12.934 10.913 1.00 87.62 91 SER A CA 1
ATOM 694 C C . SER A 1 91 ? -0.767 12.134 10.105 1.00 87.62 91 SER A C 1
ATOM 696 O O . SER A 1 91 ? -1.390 11.239 10.668 1.00 87.62 91 SER A O 1
ATOM 698 N N . ALA A 1 92 ? -0.945 12.442 8.815 1.00 87.81 92 ALA A N 1
ATOM 699 C CA . ALA A 1 92 ? -1.856 11.699 7.948 1.00 87.81 92 ALA A CA 1
ATOM 700 C C . ALA A 1 92 ? -1.339 10.276 7.700 1.00 87.81 92 ALA A C 1
ATOM 702 O O . ALA A 1 92 ? -2.063 9.320 7.942 1.00 87.81 92 ALA A O 1
ATOM 703 N N . VAL A 1 93 ? -0.053 10.130 7.367 1.00 88.69 93 VAL A N 1
ATOM 704 C CA . VAL A 1 93 ? 0.591 8.818 7.195 1.00 88.69 93 VAL A CA 1
ATOM 705 C C . VAL A 1 93 ? 0.492 7.972 8.470 1.00 88.69 93 VAL A C 1
ATOM 707 O O . VAL A 1 93 ? 0.243 6.770 8.397 1.00 88.69 93 VAL A O 1
ATOM 710 N N . MET A 1 94 ? 0.659 8.582 9.648 1.00 87.38 94 MET A N 1
ATOM 711 C CA . MET A 1 94 ? 0.489 7.888 10.930 1.00 87.38 94 MET A CA 1
ATOM 712 C C . MET A 1 94 ? -0.966 7.455 11.157 1.00 87.38 94 MET A C 1
ATOM 714 O O . MET A 1 94 ? -1.202 6.317 11.554 1.00 87.38 94 MET A O 1
ATOM 718 N N . ALA A 1 95 ? -1.944 8.314 10.862 1.00 88.44 95 ALA A N 1
ATOM 719 C CA . ALA A 1 95 ? -3.362 7.964 10.966 1.00 88.44 95 ALA A CA 1
ATOM 720 C C . ALA A 1 95 ? -3.759 6.835 9.995 1.00 88.44 95 ALA A C 1
ATOM 722 O O . ALA A 1 95 ? -4.500 5.921 10.375 1.00 88.44 95 ALA A O 1
ATOM 723 N N . ASP A 1 96 ? -3.212 6.849 8.778 1.00 87.88 96 ASP A N 1
ATOM 724 C CA . ASP A 1 96 ? -3.419 5.789 7.794 1.00 87.88 96 ASP A CA 1
ATOM 725 C C . ASP A 1 96 ? -2.812 4.470 8.293 1.00 87.88 96 ASP A C 1
ATOM 727 O O . ASP A 1 96 ? -3.496 3.449 8.303 1.00 87.88 96 ASP A O 1
ATOM 731 N N . LEU A 1 97 ? -1.573 4.482 8.803 1.00 86.81 97 LEU A N 1
ATOM 732 C CA . LEU A 1 97 ? -0.933 3.296 9.392 1.00 86.81 97 LEU A CA 1
ATOM 733 C C . LEU A 1 97 ? -1.716 2.726 10.575 1.00 86.81 97 LEU A C 1
ATOM 735 O O . LEU A 1 97 ? -1.911 1.512 10.651 1.00 86.81 97 LEU A O 1
ATOM 739 N N . HIS A 1 98 ? -2.196 3.588 11.472 1.00 87.69 98 HIS A N 1
ATOM 740 C CA . HIS A 1 98 ? -3.047 3.181 12.586 1.00 87.69 98 HIS A CA 1
ATOM 741 C C . HIS A 1 98 ? -4.314 2.475 12.086 1.00 87.69 98 HIS A C 1
ATOM 743 O O . HIS A 1 98 ? -4.668 1.404 12.583 1.00 87.69 98 HIS A O 1
ATOM 749 N N . THR A 1 99 ? -4.976 3.050 11.079 1.00 88.31 99 THR A N 1
ATOM 750 C CA . THR A 1 99 ? -6.195 2.492 10.475 1.00 88.31 99 THR A CA 1
ATOM 751 C C . THR A 1 99 ? -5.924 1.148 9.799 1.00 88.31 99 THR A C 1
ATOM 753 O O . THR A 1 99 ? -6.674 0.200 10.034 1.00 88.31 99 THR A O 1
ATOM 756 N N . ILE A 1 100 ? -4.826 1.024 9.035 1.00 87.50 100 ILE A N 1
ATOM 757 C CA . ILE A 1 100 ? -4.418 -0.249 8.414 1.00 87.50 100 ILE A CA 1
ATOM 758 C C . ILE A 1 100 ? -4.227 -1.319 9.480 1.00 87.50 100 ILE A C 1
ATOM 760 O O . ILE A 1 100 ? -4.806 -2.398 9.383 1.00 87.50 100 ILE A O 1
ATOM 764 N N . TRP A 1 101 ? -3.392 -1.040 10.483 1.00 86.00 101 TRP A N 1
ATOM 765 C CA . TRP A 1 101 ? -3.029 -2.029 11.494 1.00 86.00 101 TRP A CA 1
ATOM 766 C C . TRP A 1 101 ? -4.221 -2.420 12.354 1.00 86.00 101 TRP A C 1
ATOM 768 O O . TRP A 1 101 ? -4.426 -3.606 12.590 1.00 86.00 101 TRP A O 1
ATOM 778 N N . SER A 1 102 ? -5.056 -1.455 12.735 1.00 85.88 102 SER A N 1
ATOM 779 C CA . SER A 1 102 ? -6.290 -1.722 13.475 1.00 85.88 102 SER A CA 1
ATOM 780 C C . SER A 1 102 ? -7.241 -2.618 12.683 1.00 85.88 102 SER A C 1
ATOM 782 O O . SER A 1 102 ? -7.769 -3.591 13.220 1.00 85.88 102 SER A O 1
ATOM 784 N N . HIS A 1 103 ? -7.424 -2.326 11.392 1.00 86.19 103 HIS A N 1
ATOM 785 C CA . HIS A 1 103 ? -8.263 -3.136 10.515 1.00 86.19 103 HIS A CA 1
ATOM 786 C C . HIS A 1 103 ? -7.686 -4.543 10.323 1.00 86.19 103 HIS A C 1
ATOM 788 O O . HIS A 1 103 ? -8.427 -5.519 10.388 1.00 86.19 103 HIS A O 1
ATOM 794 N N . ALA A 1 104 ? -6.370 -4.666 10.136 1.00 83.19 104 ALA A N 1
ATOM 795 C CA . ALA A 1 104 ? -5.715 -5.955 9.955 1.00 83.19 104 ALA A CA 1
ATOM 796 C C . ALA A 1 104 ? -5.780 -6.829 11.220 1.00 83.19 104 ALA A C 1
ATOM 798 O O . ALA A 1 104 ? -6.070 -8.020 11.119 1.00 83.19 104 ALA A O 1
ATOM 799 N N . LEU A 1 105 ? -5.565 -6.241 12.403 1.00 83.06 105 LEU A N 1
ATOM 800 C CA . LEU A 1 105 ? -5.680 -6.933 13.691 1.00 83.06 105 LEU A CA 1
ATOM 801 C C . LEU A 1 105 ? -7.100 -7.462 13.913 1.00 83.06 105 LEU A C 1
ATOM 803 O O . LEU A 1 105 ? -7.273 -8.622 14.278 1.00 83.06 105 LEU A O 1
ATOM 807 N N . LEU A 1 106 ? -8.114 -6.645 13.625 1.00 84.62 106 LEU A N 1
ATOM 808 C CA . LEU A 1 106 ? -9.503 -7.051 13.802 1.00 84.62 106 LEU A CA 1
ATOM 809 C C . LEU A 1 106 ? -9.942 -8.081 12.751 1.00 84.62 106 LEU A C 1
ATOM 811 O O . LEU A 1 106 ? -10.567 -9.074 13.088 1.00 84.62 106 LEU A O 1
ATOM 815 N N . LYS A 1 107 ? -9.617 -7.865 11.472 1.00 82.69 107 LYS A N 1
ATOM 816 C CA . LYS A 1 107 ? -10.136 -8.686 10.366 1.00 82.69 107 LYS A CA 1
ATOM 817 C C . LYS A 1 107 ? -9.389 -10.002 10.176 1.00 82.69 107 LYS A C 1
ATOM 819 O O . LYS A 1 107 ? -10.011 -10.998 9.823 1.00 82.69 107 LYS A O 1
ATOM 824 N N . HIS A 1 108 ? -8.067 -10.008 10.349 1.00 79.00 108 HIS A N 1
ATOM 825 C CA . HIS A 1 108 ? -7.250 -11.198 10.088 1.00 79.00 108 HIS A CA 1
ATOM 826 C C . HIS A 1 108 ? -6.896 -11.976 11.351 1.00 79.00 108 HIS A C 1
ATOM 828 O O . HIS A 1 108 ? -6.733 -13.190 11.272 1.00 79.00 108 HIS A O 1
ATOM 834 N N . LEU A 1 109 ? -6.747 -11.294 12.489 1.00 74.19 109 LEU A N 1
ATOM 835 C CA . LEU A 1 109 ? -6.350 -11.924 13.750 1.00 74.19 109 LEU A CA 1
ATOM 836 C C . LEU A 1 109 ? -7.513 -12.045 14.747 1.00 74.19 109 LEU A C 1
ATOM 838 O O . LEU A 1 109 ? -7.351 -12.734 15.748 1.00 74.19 109 LEU A O 1
ATOM 842 N N . ASP A 1 110 ? -8.664 -11.422 14.465 1.00 81.00 110 ASP A N 1
ATOM 843 C CA . ASP A 1 110 ? -9.853 -11.387 15.333 1.00 81.00 110 ASP A CA 1
ATOM 844 C C . ASP A 1 110 ? -9.547 -10.868 16.752 1.00 81.00 110 ASP A C 1
ATOM 846 O O . ASP A 1 110 ? -10.138 -11.282 17.748 1.00 81.00 110 ASP A O 1
ATOM 850 N N . ILE A 1 111 ? -8.573 -9.950 16.853 1.00 79.88 111 ILE A N 1
ATOM 851 C CA . ILE A 1 111 ? -8.151 -9.348 18.120 1.00 79.88 111 ILE A CA 1
ATOM 852 C C . ILE A 1 111 ? -8.790 -7.961 18.240 1.00 79.88 111 ILE A C 1
ATOM 854 O O . ILE A 1 111 ? -8.456 -7.058 17.462 1.00 79.88 111 ILE A O 1
ATOM 858 N N . PRO A 1 112 ? -9.674 -7.731 19.225 1.00 82.88 112 PRO A N 1
ATOM 859 C CA . PRO A 1 112 ? -10.220 -6.407 19.464 1.00 82.88 112 PRO A CA 1
ATOM 860 C C . PRO A 1 112 ? -9.147 -5.480 20.049 1.00 82.88 112 PRO A C 1
ATOM 862 O O . PRO A 1 112 ? -8.357 -5.866 20.910 1.00 82.88 112 PRO A O 1
ATOM 865 N N . LEU A 1 113 ? -9.177 -4.203 19.654 1.00 80.88 113 LEU A N 1
ATOM 866 C CA . LEU A 1 113 ? -8.200 -3.190 20.092 1.00 80.88 113 LEU A CA 1
ATOM 867 C C . LEU A 1 113 ? -8.088 -3.058 21.625 1.00 80.88 113 LEU A C 1
ATOM 869 O O . LEU A 1 113 ? -7.048 -2.685 22.155 1.00 80.88 113 LEU A O 1
ATOM 873 N N . LYS A 1 114 ? -9.157 -3.399 22.356 1.00 83.50 114 LYS A N 1
ATOM 874 C CA . LYS A 1 114 ? -9.215 -3.361 23.828 1.00 83.50 114 LYS A CA 1
ATOM 875 C C . LYS A 1 114 ? -8.302 -4.392 24.498 1.00 83.50 114 LYS A C 1
ATOM 877 O O . LYS A 1 114 ? -7.853 -4.166 25.624 1.00 83.50 114 LYS A O 1
ATOM 882 N N . ASP A 1 115 ? -8.036 -5.497 23.808 1.00 81.62 115 ASP A N 1
ATOM 883 C CA . ASP A 1 115 ? -7.253 -6.610 24.335 1.00 81.62 115 ASP A CA 1
ATOM 884 C C . ASP A 1 115 ? -5.772 -6.490 23.975 1.00 81.62 115 ASP A C 1
ATOM 886 O O . ASP A 1 115 ? -4.954 -7.210 24.540 1.00 81.62 115 ASP A O 1
ATOM 890 N N . LEU A 1 116 ? -5.389 -5.512 23.141 1.00 78.62 116 LEU A N 1
ATOM 891 C CA . LEU A 1 116 ? -3.994 -5.247 22.757 1.00 78.62 116 LEU A CA 1
ATOM 892 C C . LEU A 1 116 ? -3.069 -4.982 23.949 1.00 78.62 116 LEU A C 1
ATOM 894 O O . LEU A 1 116 ? -1.875 -5.271 23.873 1.00 78.62 116 LEU A O 1
ATOM 898 N N . LYS A 1 117 ? -3.624 -4.558 25.089 1.00 79.50 117 LYS A N 1
ATOM 899 C CA . LYS A 1 117 ? -2.901 -4.427 26.362 1.00 79.50 117 LYS A CA 1
ATOM 900 C C . LYS A 1 117 ? -2.314 -5.746 26.883 1.00 79.50 117 LYS A C 1
ATOM 902 O O . LYS A 1 117 ? -1.402 -5.715 27.700 1.00 79.50 117 LYS A O 1
ATOM 907 N N . TYR A 1 118 ? -2.831 -6.894 26.446 1.00 78.31 118 TYR A N 1
ATOM 908 C CA . TYR A 1 118 ? -2.301 -8.217 26.795 1.00 78.31 118 TYR A CA 1
ATOM 909 C C . TYR A 1 118 ? -1.273 -8.724 25.781 1.00 78.31 118 TYR A C 1
ATOM 911 O O . TYR A 1 118 ? -0.550 -9.678 26.064 1.00 78.31 118 TYR A O 1
ATOM 919 N N . TYR A 1 119 ? -1.173 -8.071 24.623 1.00 75.25 119 TYR A N 1
ATOM 920 C CA . TYR A 1 119 ? -0.279 -8.470 23.548 1.00 75.25 119 TYR A CA 1
ATOM 921 C C . TYR A 1 119 ? 1.005 -7.644 23.554 1.00 75.25 119 TYR A C 1
ATOM 923 O O . TYR A 1 119 ? 1.058 -6.480 23.975 1.00 75.25 119 TYR A O 1
ATOM 931 N N . ARG A 1 120 ? 2.069 -8.277 23.062 1.00 74.00 120 ARG A N 1
ATOM 932 C CA . ARG A 1 120 ? 3.358 -7.645 22.779 1.00 74.00 120 ARG A CA 1
ATOM 933 C C . ARG A 1 120 ? 3.539 -7.576 21.268 1.00 74.00 120 ARG A C 1
ATOM 935 O O . ARG A 1 120 ? 3.191 -8.516 20.551 1.00 74.00 120 ARG A O 1
ATOM 942 N N . CYS A 1 121 ? 4.091 -6.467 20.794 1.00 73.62 121 CYS A N 1
ATOM 943 C CA . CYS A 1 121 ? 4.312 -6.224 19.377 1.00 73.62 121 CYS A CA 1
ATOM 944 C C . CYS A 1 121 ? 5.812 -6.211 19.065 1.00 73.62 121 CYS A C 1
ATOM 946 O O . CYS A 1 121 ? 6.585 -5.482 19.692 1.00 73.62 121 CYS A O 1
ATOM 948 N N . ILE A 1 122 ? 6.221 -6.959 18.039 1.00 76.06 122 ILE A N 1
ATOM 949 C CA . ILE A 1 122 ? 7.519 -6.739 17.394 1.00 76.06 122 ILE A CA 1
ATOM 950 C C . ILE A 1 122 ? 7.299 -5.829 16.188 1.00 76.06 122 ILE A C 1
ATOM 952 O O . ILE A 1 122 ? 6.595 -6.198 15.247 1.00 76.06 122 ILE A O 1
ATOM 956 N N . LEU A 1 123 ? 7.952 -4.666 16.199 1.00 78.50 123 LEU A N 1
ATOM 957 C CA . LEU A 1 123 ? 8.027 -3.774 15.047 1.00 78.50 123 LEU A CA 1
ATOM 958 C C . LEU A 1 123 ? 9.301 -4.076 14.251 1.00 78.50 123 LEU A C 1
ATOM 960 O O . LEU A 1 123 ? 10.415 -3.886 14.744 1.00 78.50 123 LEU A O 1
ATOM 964 N N . LEU A 1 124 ? 9.149 -4.511 13.002 1.00 75.50 124 LEU A N 1
ATOM 965 C CA . LEU A 1 124 ? 10.293 -4.722 12.115 1.00 75.50 124 LEU A CA 1
ATOM 966 C C . LEU A 1 124 ? 10.689 -3.414 11.429 1.00 75.50 124 LEU A C 1
ATOM 968 O O . LEU A 1 124 ? 9.929 -2.862 10.632 1.00 75.50 124 LEU A O 1
ATOM 972 N N . VAL A 1 125 ? 11.904 -2.947 11.709 1.00 75.50 125 VAL A N 1
ATOM 973 C CA . VAL A 1 125 ? 12.462 -1.705 11.169 1.00 75.50 125 VAL A CA 1
ATOM 974 C C . VAL A 1 125 ? 13.496 -2.041 10.081 1.00 75.50 125 VAL A C 1
ATOM 976 O O . VAL A 1 125 ? 14.299 -2.965 10.256 1.00 75.50 125 VAL A O 1
ATOM 979 N N . PRO A 1 126 ? 13.481 -1.348 8.927 1.00 69.56 126 PRO A N 1
ATOM 980 C CA . PRO A 1 126 ? 14.512 -1.501 7.900 1.00 69.56 126 PRO A CA 1
ATOM 981 C C . PRO A 1 126 ? 15.906 -1.137 8.433 1.00 69.56 126 PRO A C 1
ATOM 983 O O . PRO A 1 126 ? 16.031 -0.416 9.413 1.00 69.56 126 PRO A O 1
ATOM 986 N N . ASP A 1 127 ? 16.954 -1.631 7.770 1.00 67.12 127 ASP A N 1
ATOM 987 C CA . ASP A 1 127 ? 18.356 -1.433 8.176 1.00 67.12 127 ASP A CA 1
ATOM 988 C C . ASP A 1 127 ? 18.746 0.057 8.235 1.00 67.12 127 ASP A C 1
ATOM 990 O O . ASP A 1 127 ? 19.294 0.549 9.220 1.00 67.12 127 ASP A O 1
ATOM 994 N N . ILE A 1 128 ? 18.336 0.817 7.217 1.00 71.19 128 ILE A N 1
ATOM 995 C CA . ILE A 1 128 ? 18.474 2.273 7.170 1.00 71.19 128 ILE A CA 1
ATOM 996 C C . ILE A 1 128 ? 17.124 2.886 7.545 1.00 71.19 128 ILE A C 1
ATOM 998 O O . ILE A 1 128 ? 16.168 2.815 6.771 1.00 71.19 128 ILE A O 1
ATOM 1002 N N . TYR A 1 129 ? 17.040 3.495 8.729 1.00 73.81 129 TYR A N 1
ATOM 1003 C CA . TYR A 1 129 ? 15.813 4.113 9.232 1.00 73.81 129 TYR A CA 1
ATOM 1004 C C . TYR A 1 129 ? 16.046 5.518 9.792 1.00 73.81 129 TYR A C 1
ATOM 1006 O O . TYR A 1 129 ? 17.098 5.836 10.346 1.00 73.81 129 TYR A O 1
ATOM 1014 N N . ASN A 1 130 ? 15.019 6.365 9.692 1.00 80.12 130 ASN A N 1
ATOM 1015 C CA . ASN A 1 130 ? 15.004 7.655 10.372 1.00 80.12 130 ASN A CA 1
ATOM 1016 C C . ASN A 1 130 ? 14.526 7.466 11.821 1.00 80.12 130 ASN A C 1
ATOM 1018 O O . ASN A 1 130 ? 13.405 7.011 12.060 1.00 80.12 130 ASN A O 1
ATOM 1022 N N . ARG A 1 131 ? 15.359 7.860 12.792 1.00 83.81 131 ARG A N 1
ATOM 1023 C CA . ARG A 1 131 ? 15.052 7.773 14.230 1.00 83.81 131 ARG A CA 1
ATOM 1024 C C . ARG A 1 131 ? 13.757 8.492 14.602 1.00 83.81 131 ARG A C 1
ATOM 1026 O O . ARG A 1 131 ? 13.017 8.001 15.447 1.00 83.81 131 ARG A O 1
ATOM 1033 N N . GLN A 1 132 ? 13.466 9.626 13.961 1.00 85.25 132 GLN A N 1
ATOM 1034 C CA . GLN A 1 132 ? 12.232 10.368 14.214 1.00 85.25 132 GLN A CA 1
ATOM 1035 C C . GLN A 1 132 ? 11.011 9.554 13.788 1.00 85.25 132 GLN A C 1
ATOM 1037 O O . GLN A 1 132 ? 10.062 9.448 14.554 1.00 85.25 132 GLN A O 1
ATOM 1042 N N . HIS A 1 133 ? 11.042 8.926 12.612 1.00 83.94 133 HIS A N 1
ATOM 1043 C CA . HIS A 1 133 ? 9.921 8.118 12.127 1.00 83.94 133 HIS A CA 1
ATOM 1044 C C . HIS A 1 133 ? 9.684 6.899 13.019 1.00 83.94 133 HIS A C 1
ATOM 1046 O O . HIS A 1 133 ? 8.548 6.632 13.389 1.00 83.94 133 HIS A O 1
ATOM 1052 N N . VAL A 1 134 ? 10.752 6.207 13.432 1.00 84.06 134 VAL A N 1
ATOM 1053 C CA . VAL A 1 134 ? 10.636 5.061 14.348 1.00 84.06 134 VAL A CA 1
ATOM 1054 C C . VAL A 1 134 ? 10.060 5.483 15.693 1.00 84.06 134 VAL A C 1
ATOM 1056 O O . VAL A 1 134 ? 9.196 4.785 16.210 1.00 84.06 134 VAL A O 1
ATOM 1059 N N . LYS A 1 135 ? 10.470 6.639 16.230 1.00 86.50 135 LYS A N 1
ATOM 1060 C CA . LYS A 1 135 ? 9.882 7.173 17.462 1.00 86.50 135 LYS A CA 1
ATOM 1061 C C . LYS A 1 135 ? 8.368 7.360 17.322 1.00 86.50 135 LYS A C 1
ATOM 1063 O O . LYS A 1 135 ? 7.633 6.838 18.145 1.00 86.50 135 LYS A O 1
ATOM 1068 N N . HIS A 1 136 ? 7.910 8.012 16.253 1.00 87.06 136 HIS A N 1
ATOM 1069 C CA . HIS A 1 136 ? 6.474 8.210 16.024 1.00 87.06 136 HIS A CA 1
ATOM 1070 C C . HIS A 1 136 ? 5.718 6.884 15.836 1.00 87.06 136 HIS A C 1
ATOM 1072 O O . HIS A 1 136 ? 4.599 6.757 16.317 1.00 87.06 136 HIS A O 1
ATOM 1078 N N . LEU A 1 137 ? 6.323 5.881 15.187 1.00 83.62 137 LEU A N 1
ATOM 1079 C CA . LEU A 1 137 ? 5.715 4.551 15.044 1.00 83.62 137 LEU A CA 1
ATOM 1080 C C . LEU A 1 137 ? 5.590 3.823 16.387 1.00 83.62 137 LEU A C 1
ATOM 1082 O O . LEU A 1 137 ? 4.568 3.198 16.653 1.00 83.62 137 LEU A O 1
ATOM 1086 N N . VAL A 1 138 ? 6.617 3.902 17.236 1.00 85.06 138 VAL A N 1
ATOM 1087 C CA . VAL A 1 138 ? 6.585 3.322 18.586 1.00 85.06 138 VAL A CA 1
ATOM 1088 C C . VAL A 1 138 ? 5.557 4.044 19.456 1.00 85.06 138 VAL A C 1
ATOM 1090 O O . VAL A 1 138 ? 4.766 3.380 20.123 1.00 85.06 138 VAL A O 1
ATOM 1093 N N . ASP A 1 139 ? 5.516 5.377 19.392 1.00 87.19 139 ASP A N 1
ATOM 1094 C CA . ASP A 1 139 ? 4.524 6.188 20.100 1.00 87.19 139 ASP A CA 1
ATOM 1095 C C . ASP A 1 139 ? 3.100 5.829 19.638 1.00 87.19 139 ASP A C 1
ATOM 1097 O O . ASP A 1 139 ? 2.213 5.663 20.469 1.00 87.19 139 ASP A O 1
ATOM 1101 N N . LEU A 1 140 ? 2.878 5.602 18.338 1.00 86.31 140 LEU A N 1
ATOM 1102 C CA . LEU A 1 140 ? 1.595 5.138 17.801 1.00 86.31 140 LEU A CA 1
ATOM 1103 C C . LEU A 1 140 ? 1.205 3.753 18.342 1.00 86.31 140 LEU A C 1
ATOM 1105 O O . LEU A 1 140 ? 0.077 3.557 18.794 1.00 86.31 140 LEU A O 1
ATOM 1109 N N . LEU A 1 141 ? 2.128 2.788 18.333 1.00 83.38 141 LEU A N 1
ATOM 1110 C CA . LEU A 1 141 ? 1.866 1.423 18.807 1.00 83.38 141 LEU A CA 1
ATOM 1111 C C . LEU A 1 141 ? 1.536 1.385 20.308 1.00 83.38 141 LEU A C 1
ATOM 1113 O O . LEU A 1 141 ? 0.613 0.683 20.722 1.00 83.38 141 LEU A O 1
ATOM 1117 N N . LEU A 1 142 ? 2.281 2.137 21.121 1.00 83.00 142 LEU A N 1
ATOM 1118 C CA . LEU A 1 142 ? 2.112 2.153 22.575 1.00 83.00 142 LEU A CA 1
ATOM 1119 C C . LEU A 1 142 ? 0.931 3.026 23.013 1.00 83.00 142 LEU A C 1
ATOM 1121 O O . LEU A 1 142 ? 0.119 2.586 23.822 1.00 83.00 142 LEU A O 1
ATOM 1125 N N . LEU A 1 143 ? 0.830 4.255 22.497 1.00 82.44 143 LEU A N 1
ATOM 1126 C CA . LEU A 1 143 ? -0.131 5.249 22.987 1.00 82.44 143 LEU A CA 1
ATOM 1127 C C . LEU A 1 143 ? -1.479 5.179 22.271 1.00 82.44 143 LEU A C 1
ATOM 1129 O O . LEU A 1 143 ? -2.502 5.370 22.922 1.00 82.44 143 LEU A O 1
ATOM 1133 N N . GLN A 1 144 ? -1.500 4.938 20.955 1.00 80.62 144 GLN A N 1
ATOM 1134 C CA . GLN A 1 144 ? -2.758 4.918 20.196 1.00 80.62 144 GLN A CA 1
ATOM 1135 C C . GLN A 1 144 ? -3.386 3.525 20.168 1.00 80.62 144 GLN A C 1
ATOM 1137 O O . GLN A 1 144 ? -4.569 3.390 20.466 1.00 80.62 144 GLN A O 1
ATOM 1142 N N . MET A 1 145 ? -2.602 2.484 19.867 1.00 78.06 145 MET A N 1
ATOM 1143 C CA . MET A 1 145 ? -3.129 1.111 19.812 1.00 78.06 145 MET A CA 1
ATOM 1144 C C . MET A 1 145 ? -3.130 0.390 21.167 1.00 78.06 145 MET A C 1
ATOM 1146 O O . MET A 1 145 ? -3.893 -0.552 21.346 1.00 78.06 145 MET A O 1
ATOM 1150 N N . GLY A 1 146 ? -2.319 0.826 22.136 1.00 79.38 146 GLY A N 1
ATOM 1151 C CA . GLY A 1 146 ? -2.352 0.286 23.499 1.00 79.38 146 GLY A CA 1
ATOM 1152 C C . GLY A 1 146 ? -1.611 -1.039 23.692 1.00 79.38 146 GLY A C 1
ATOM 1153 O O . GLY A 1 146 ? -1.968 -1.808 24.585 1.00 79.38 146 GLY A O 1
ATOM 1154 N N . PHE A 1 147 ? -0.586 -1.328 22.883 1.00 78.88 147 PHE A N 1
ATOM 1155 C CA . PHE A 1 147 ? 0.280 -2.489 23.117 1.00 78.88 147 PHE A CA 1
ATOM 1156 C C . PHE A 1 147 ? 1.075 -2.349 24.423 1.00 78.88 147 PHE A C 1
ATOM 1158 O O . PHE A 1 147 ? 1.559 -1.269 24.757 1.00 78.88 147 PHE A O 1
ATOM 1165 N N . SER A 1 148 ? 1.268 -3.462 25.139 1.00 68.75 148 SER A N 1
ATOM 1166 C CA . SER A 1 148 ? 2.009 -3.462 26.414 1.00 68.75 148 SER A CA 1
ATOM 1167 C C . SER A 1 148 ? 3.513 -3.244 26.251 1.00 68.75 148 SER A C 1
ATOM 1169 O O . SER A 1 148 ? 4.142 -2.549 27.046 1.00 68.75 148 SER A O 1
ATOM 1171 N N . VAL A 1 149 ? 4.103 -3.859 25.226 1.00 67.06 149 VAL A N 1
ATOM 1172 C CA . VAL A 1 149 ? 5.535 -3.796 24.932 1.00 67.06 149 VAL A CA 1
ATOM 1173 C C . VAL A 1 149 ? 5.716 -3.754 23.426 1.00 67.06 149 VAL A C 1
ATOM 1175 O O . VAL A 1 149 ? 5.113 -4.548 22.700 1.00 67.06 149 VAL A O 1
ATOM 1178 N N . VAL A 1 150 ? 6.585 -2.854 22.973 1.00 69.06 150 VAL A N 1
ATOM 1179 C CA . VAL A 1 150 ? 7.024 -2.771 21.582 1.00 69.06 150 VAL A CA 1
ATOM 1180 C C . VAL A 1 150 ? 8.528 -2.985 21.537 1.00 69.06 150 VAL A C 1
ATOM 1182 O O . VAL A 1 150 ? 9.292 -2.215 22.117 1.00 69.06 150 VAL A O 1
ATOM 1185 N N . CYS A 1 151 ? 8.959 -4.026 20.829 1.00 70.50 151 CYS A N 1
ATOM 1186 C CA . CYS A 1 151 ? 10.372 -4.261 20.547 1.00 70.50 151 CYS A CA 1
ATOM 1187 C C . CYS A 1 151 ? 10.647 -3.967 19.072 1.00 70.50 151 CYS A C 1
ATOM 1189 O O . CYS A 1 151 ? 10.048 -4.590 18.196 1.00 70.50 151 CYS A O 1
ATOM 1191 N N . SER A 1 152 ? 11.564 -3.041 18.786 1.00 59.66 152 SER A N 1
ATOM 1192 C CA . SER A 1 152 ? 12.024 -2.783 17.423 1.00 59.66 152 SER A CA 1
ATOM 1193 C C . SER A 1 152 ? 13.177 -3.721 17.063 1.00 59.66 152 SER A C 1
ATOM 1195 O O . SER A 1 152 ? 14.189 -3.780 17.759 1.00 59.66 152 SER A O 1
ATOM 1197 N N . TRP A 1 153 ? 13.024 -4.473 15.974 1.00 63.41 153 TRP A N 1
ATOM 1198 C CA . TRP A 1 153 ? 14.050 -5.385 15.462 1.00 63.41 153 TRP A CA 1
ATOM 1199 C C . TRP A 1 153 ? 14.479 -4.975 14.059 1.00 63.41 153 TRP A C 1
ATOM 1201 O O . TRP A 1 153 ? 13.646 -4.628 13.220 1.00 63.41 153 TRP A O 1
ATOM 1211 N N . LEU A 1 154 ? 15.782 -5.052 13.786 1.00 56.09 154 LEU A N 1
ATOM 1212 C CA . LEU A 1 154 ? 16.310 -4.804 12.449 1.00 56.09 154 LEU A CA 1
ATOM 1213 C C . LEU A 1 154 ? 15.944 -5.976 11.528 1.00 56.09 154 LEU A C 1
ATOM 1215 O O . LEU A 1 154 ? 16.195 -7.140 11.854 1.00 56.09 154 LEU A O 1
ATOM 1219 N N . ARG A 1 155 ? 15.391 -5.675 10.350 1.00 53.78 155 ARG A N 1
ATOM 1220 C CA . ARG A 1 155 ? 14.982 -6.677 9.351 1.00 53.78 155 ARG A CA 1
ATOM 1221 C C . ARG A 1 155 ? 16.020 -7.773 9.037 1.00 53.78 155 ARG A C 1
ATOM 1223 O O . ARG A 1 155 ? 15.601 -8.927 9.006 1.00 53.78 155 ARG A O 1
ATOM 1230 N N . PRO A 1 156 ? 17.330 -7.497 8.844 1.00 51.88 156 PRO A N 1
ATOM 1231 C CA . PRO A 1 156 ? 18.295 -8.564 8.558 1.00 51.88 156 PRO A CA 1
ATOM 1232 C C . PRO A 1 156 ? 18.460 -9.565 9.714 1.00 51.88 156 PRO A C 1
ATOM 1234 O O . PRO A 1 156 ? 18.755 -10.727 9.459 1.00 51.88 156 PRO A O 1
ATOM 1237 N N . LEU A 1 157 ? 18.210 -9.159 10.966 1.00 45.19 157 LEU A N 1
ATOM 1238 C CA . LEU A 1 157 ? 18.237 -10.059 12.127 1.00 45.19 157 LEU A CA 1
ATOM 1239 C C . LEU A 1 157 ? 16.957 -10.900 12.225 1.00 45.19 157 LEU A C 1
ATOM 1241 O O . LEU A 1 157 ? 16.997 -12.051 12.644 1.00 45.19 157 LEU A O 1
ATOM 1245 N N . SER A 1 158 ? 15.821 -10.356 11.787 1.00 47.75 158 SER A N 1
ATOM 1246 C CA . SER A 1 158 ? 14.536 -11.059 11.803 1.00 47.75 158 SER A CA 1
ATOM 1247 C C . SER A 1 158 ? 14.479 -12.206 10.786 1.00 47.75 158 SER A C 1
ATOM 1249 O O . SER A 1 158 ? 14.060 -13.303 11.147 1.00 47.75 158 SER A O 1
ATOM 1251 N N . SER A 1 159 ? 14.989 -12.011 9.564 1.00 46.66 159 SER A N 1
ATOM 1252 C CA . SER A 1 159 ? 15.036 -13.056 8.523 1.00 46.66 159 SER A CA 1
ATOM 1253 C C . SER A 1 159 ? 15.776 -14.330 8.960 1.00 46.66 159 SER A C 1
ATOM 1255 O O . SER A 1 159 ? 15.516 -15.403 8.426 1.00 46.66 159 SER A O 1
ATOM 1257 N N . VAL A 1 160 ? 16.699 -14.207 9.921 1.00 41.34 160 VAL A N 1
ATOM 1258 C CA . VAL A 1 160 ? 17.504 -15.310 10.472 1.00 41.34 160 VAL A CA 1
ATOM 1259 C C . VAL A 1 160 ? 16.804 -15.996 11.654 1.00 41.34 160 VAL A C 1
ATOM 1261 O O . VAL A 1 160 ? 16.961 -17.198 11.846 1.00 41.34 160 VAL A O 1
ATOM 1264 N N . VAL A 1 161 ? 16.005 -15.259 12.432 1.00 44.59 161 VAL A N 1
ATOM 1265 C CA . VAL A 1 161 ? 15.370 -15.750 13.671 1.00 44.59 161 VAL A CA 1
ATOM 1266 C C . VAL A 1 161 ? 14.021 -16.445 13.425 1.00 44.59 161 VAL A C 1
ATOM 1268 O O . VAL A 1 161 ? 13.637 -17.316 14.200 1.00 44.59 161 VAL A O 1
ATOM 1271 N N . PHE A 1 162 ? 13.331 -16.165 12.314 1.00 41.38 162 PHE A N 1
ATOM 1272 C CA . PHE A 1 162 ? 12.021 -16.766 11.989 1.00 41.38 162 PHE A CA 1
ATOM 1273 C C . PHE A 1 162 ? 12.024 -18.273 11.655 1.00 41.38 162 PHE A C 1
ATOM 1275 O O . PHE A 1 162 ? 10.972 -18.828 11.345 1.00 41.38 162 PHE A O 1
ATOM 1282 N N . LEU A 1 163 ? 13.167 -18.961 11.747 1.00 40.28 163 LEU A N 1
ATOM 1283 C CA . LEU A 1 163 ? 13.234 -20.427 11.657 1.00 40.28 163 LEU A CA 1
ATOM 1284 C C . LEU A 1 163 ? 12.800 -21.146 12.950 1.00 40.28 163 LEU A C 1
ATOM 1286 O O . LEU A 1 163 ? 12.698 -22.371 12.945 1.00 40.28 163 LEU A O 1
ATOM 1290 N N . ALA A 1 164 ? 12.518 -20.421 14.039 1.00 36.78 164 ALA A N 1
ATOM 1291 C CA . ALA A 1 164 ? 12.002 -20.991 15.282 1.00 36.78 164 ALA A CA 1
ATOM 1292 C C . ALA A 1 164 ? 10.712 -20.266 15.719 1.00 36.78 164 ALA A C 1
ATOM 1294 O O . ALA A 1 164 ? 10.741 -19.047 15.906 1.00 36.78 164 ALA A O 1
ATOM 1295 N N . PRO A 1 165 ? 9.574 -20.969 15.887 1.00 39.03 165 PRO A N 1
ATOM 1296 C CA . PRO A 1 165 ? 8.350 -20.344 16.373 1.00 39.03 165 PRO A CA 1
ATOM 1297 C C . PRO A 1 165 ? 8.521 -19.973 17.857 1.00 39.03 165 PRO A C 1
ATOM 1299 O O . PRO A 1 165 ? 8.923 -20.831 18.650 1.00 39.03 165 PRO A O 1
ATOM 1302 N N . PRO A 1 166 ? 8.243 -18.723 18.270 1.00 46.31 166 PRO A N 1
ATOM 1303 C CA . PRO A 1 166 ? 8.254 -18.373 19.683 1.00 46.31 166 PRO A CA 1
ATOM 1304 C C . PRO A 1 166 ? 7.084 -19.057 20.426 1.00 46.31 166 PRO A C 1
ATOM 1306 O O . PRO A 1 166 ? 6.013 -19.238 19.845 1.00 46.31 166 PRO A O 1
ATOM 1309 N N . PRO A 1 167 ? 7.260 -19.424 21.710 1.00 42.50 167 PRO A N 1
ATOM 1310 C CA . PRO A 1 167 ? 6.274 -20.178 22.497 1.00 42.50 167 PRO A CA 1
ATOM 1311 C C . PRO A 1 167 ? 5.096 -19.343 23.038 1.00 42.50 167 PRO A C 1
ATOM 1313 O O . PRO A 1 167 ? 4.254 -19.871 23.757 1.00 42.50 167 PRO A O 1
ATOM 1316 N N . GLU A 1 168 ? 5.007 -18.053 22.715 1.00 44.47 168 GLU A N 1
ATOM 1317 C CA . GLU A 1 168 ? 3.978 -17.144 23.231 1.00 44.47 168 GLU A CA 1
ATOM 1318 C C . GLU A 1 168 ? 3.309 -16.366 22.082 1.00 44.47 168 GLU A C 1
ATOM 1320 O O . GLU A 1 168 ? 3.856 -16.255 20.984 1.00 44.47 168 GLU A O 1
ATOM 1325 N N . GLN A 1 169 ? 2.130 -15.787 22.336 1.00 42.56 169 GLN A N 1
ATOM 1326 C CA . GLN A 1 169 ? 1.327 -15.008 21.379 1.00 42.56 169 GLN A CA 1
ATOM 1327 C C . GLN A 1 169 ? 2.008 -13.684 20.984 1.00 42.56 169 GLN A C 1
ATOM 1329 O O . GLN A 1 169 ? 1.777 -12.636 21.589 1.00 42.56 169 GLN A O 1
ATOM 1334 N N . TRP A 1 170 ? 2.882 -13.725 19.981 1.00 43.72 170 TRP A N 1
ATOM 1335 C CA . TRP A 1 170 ? 3.625 -12.559 19.505 1.00 43.72 170 TRP A CA 1
ATOM 1336 C C . TRP A 1 170 ? 3.067 -12.119 18.152 1.00 43.72 170 TRP A C 1
ATOM 1338 O O . TRP A 1 170 ? 3.031 -12.902 17.204 1.00 43.72 170 TRP A O 1
ATOM 1348 N N . CYS A 1 171 ? 2.646 -10.856 18.054 1.00 43.69 171 CYS A N 1
ATOM 1349 C CA . CYS A 1 171 ? 2.233 -10.267 16.783 1.00 43.69 171 CYS A CA 1
ATOM 1350 C C . CYS A 1 171 ? 3.429 -9.586 16.118 1.00 43.69 171 CYS A C 1
ATOM 1352 O O . CYS A 1 171 ? 4.128 -8.767 16.725 1.00 43.69 171 CYS A O 1
ATOM 1354 N N . VAL A 1 172 ? 3.658 -9.931 14.854 1.00 49.66 172 VAL A N 1
ATOM 1355 C CA . VAL A 1 172 ? 4.769 -9.405 14.063 1.00 49.66 172 VAL A CA 1
ATOM 1356 C C . VAL A 1 172 ? 4.182 -8.421 13.072 1.00 49.66 172 VAL A C 1
ATOM 1358 O O . VAL A 1 172 ? 3.560 -8.811 12.086 1.00 49.66 172 VAL A O 1
ATOM 1361 N N . LEU A 1 173 ? 4.384 -7.133 13.336 1.00 54.09 173 LEU A N 1
ATOM 1362 C CA . LEU A 1 173 ? 3.984 -6.077 12.419 1.00 54.09 173 LEU A CA 1
ATOM 1363 C C . LEU A 1 173 ? 5.188 -5.732 11.540 1.00 54.09 173 LEU A C 1
ATOM 1365 O O . LEU A 1 173 ? 6.131 -5.041 11.935 1.00 54.09 173 LEU A O 1
ATOM 1369 N N . GLY A 1 174 ? 5.171 -6.295 10.333 1.00 44.91 174 GLY A N 1
ATOM 1370 C CA . GLY A 1 174 ? 6.144 -6.023 9.287 1.00 44.91 174 GLY A CA 1
ATOM 1371 C C . GLY A 1 174 ? 5.556 -5.121 8.211 1.00 44.91 174 GLY A C 1
ATOM 1372 O O . GLY A 1 174 ? 4.518 -5.424 7.633 1.00 44.91 174 GLY A O 1
ATOM 1373 N N . SER A 1 175 ? 6.265 -4.045 7.872 1.00 41.19 175 SER A N 1
ATOM 1374 C CA . SER A 1 175 ? 5.974 -3.245 6.681 1.00 41.19 175 SER A CA 1
ATOM 1375 C C . SER A 1 175 ? 6.345 -4.035 5.417 1.00 41.19 175 SER A C 1
ATOM 1377 O O . SER A 1 175 ? 7.450 -3.880 4.883 1.00 41.19 175 SER A O 1
ATOM 1379 N N . ALA A 1 176 ? 5.477 -4.919 4.923 1.00 35.69 176 ALA A N 1
ATOM 1380 C CA . ALA A 1 176 ? 5.628 -5.448 3.566 1.00 35.69 176 ALA A CA 1
ATOM 1381 C C . ALA A 1 176 ? 5.635 -4.258 2.581 1.00 35.69 176 ALA A C 1
ATOM 1383 O O . ALA A 1 176 ? 4.760 -3.400 2.687 1.00 35.69 176 ALA A O 1
ATOM 1384 N N . PRO A 1 177 ? 6.627 -4.144 1.680 1.00 37.59 177 PRO A N 1
ATOM 1385 C CA . PRO A 1 177 ? 6.858 -2.910 0.929 1.00 37.59 1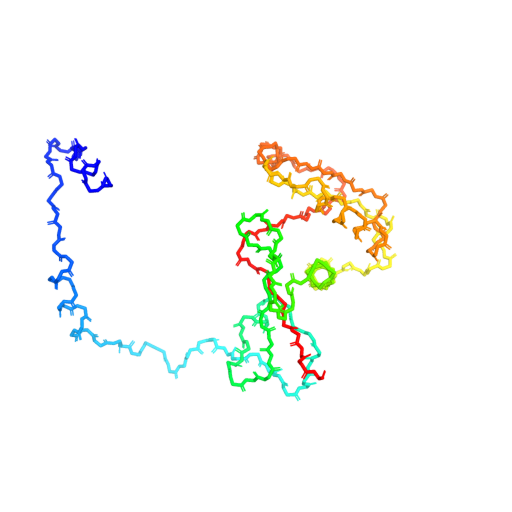77 PRO A CA 1
ATOM 1386 C C . PRO A 1 177 ? 5.771 -2.555 -0.100 1.00 37.59 177 PRO A C 1
ATOM 1388 O O . PRO A 1 177 ? 5.852 -1.465 -0.655 1.00 37.59 177 PRO A O 1
ATOM 1391 N N . GLU A 1 178 ? 4.795 -3.430 -0.378 1.00 35.44 178 GLU A N 1
ATOM 1392 C CA . GLU A 1 178 ? 3.943 -3.286 -1.574 1.00 35.44 178 GLU A CA 1
ATOM 1393 C C . GLU A 1 178 ? 2.458 -3.668 -1.403 1.00 35.44 178 GLU A C 1
ATOM 1395 O O . GLU A 1 178 ? 1.740 -3.696 -2.395 1.00 35.44 178 GLU A O 1
ATOM 1400 N N . GLN A 1 179 ? 1.959 -3.978 -0.198 1.00 36.59 179 GLN A N 1
ATOM 1401 C CA . GLN A 1 179 ? 0.647 -4.654 -0.078 1.00 36.59 179 GLN A CA 1
ATOM 1402 C C . GLN A 1 179 ? -0.436 -3.938 0.734 1.00 36.59 179 GLN A C 1
ATOM 1404 O O . GLN A 1 179 ? -1.546 -4.452 0.826 1.00 36.59 179 GLN A O 1
ATOM 1409 N N . TRP A 1 180 ? -0.166 -2.763 1.308 1.00 47.84 180 TRP A N 1
ATOM 1410 C CA . TRP A 1 180 ? -1.115 -2.134 2.232 1.00 47.84 180 TRP A CA 1
ATOM 1411 C C . TRP A 1 180 ? -1.435 -0.700 1.817 1.00 47.84 180 TRP A C 1
ATOM 1413 O O . TRP A 1 180 ? -0.555 0.158 1.759 1.00 47.84 180 TRP A O 1
ATOM 1423 N N . CYS A 1 181 ? -2.714 -0.480 1.521 1.00 37.12 181 CYS A N 1
ATOM 1424 C CA . CYS A 1 181 ? -3.286 0.747 0.984 1.00 37.12 181 CYS A CA 1
ATOM 1425 C C . CYS A 1 181 ? -4.451 1.207 1.864 1.00 37.12 181 CYS A C 1
ATOM 1427 O O . CYS A 1 181 ? -5.201 0.356 2.354 1.00 37.12 181 CYS A O 1
ATOM 1429 N N . VAL A 1 182 ? -4.625 2.521 2.023 1.00 47.91 182 VAL A N 1
ATOM 1430 C CA . VAL A 1 182 ? -5.834 3.123 2.617 1.00 47.91 182 VAL A CA 1
ATOM 1431 C C . VAL A 1 182 ? -6.464 4.057 1.605 1.00 47.91 182 VAL A C 1
ATOM 1433 O O . VAL A 1 182 ? -5.763 4.821 0.945 1.00 47.91 182 VAL A O 1
ATOM 1436 N N . LEU A 1 183 ? -7.789 4.015 1.513 1.00 42.84 183 LEU A N 1
ATOM 1437 C CA . LEU A 1 183 ? -8.569 5.053 0.854 1.00 42.84 183 LEU A CA 1
ATOM 1438 C C . LEU A 1 183 ? -9.189 5.975 1.894 1.00 42.84 183 LEU A C 1
ATOM 1440 O O . LEU A 1 183 ? -9.779 5.487 2.856 1.00 42.84 183 LEU A O 1
ATOM 1444 N N . GLY A 1 184 ? -9.094 7.284 1.672 1.00 45.41 184 GLY A N 1
ATOM 1445 C CA . GLY A 1 184 ? -9.846 8.293 2.419 1.00 45.41 184 GLY A CA 1
ATOM 1446 C C . GLY A 1 184 ? -10.885 8.966 1.524 1.00 45.41 184 GLY A C 1
ATOM 1447 O O . GLY A 1 184 ? -10.576 9.332 0.386 1.00 45.41 184 GLY A O 1
ATOM 1448 N N . SER A 1 185 ? -12.109 9.130 2.031 1.00 35.97 185 SER A N 1
ATOM 1449 C CA . SER A 1 185 ? -13.132 9.962 1.388 1.00 35.97 185 SER A CA 1
ATOM 1450 C C . SER A 1 185 ? -12.786 11.447 1.545 1.00 35.97 185 SER A C 1
ATOM 1452 O O . SER A 1 185 ? -12.515 11.911 2.654 1.00 35.97 185 SER A O 1
ATOM 1454 N N . THR A 1 186 ? -12.791 12.206 0.448 1.00 41.03 186 THR A N 1
ATOM 1455 C CA . THR A 1 186 ? -12.764 13.676 0.502 1.00 41.03 186 THR A CA 1
ATOM 1456 C C . THR A 1 186 ? -14.170 14.193 0.761 1.00 41.03 186 THR A C 1
ATOM 1458 O O . THR A 1 186 ? -15.014 14.135 -0.132 1.00 41.03 186 THR A O 1
ATOM 1461 N N . THR A 1 187 ? -14.419 14.697 1.969 1.00 33.19 187 THR A N 1
ATOM 1462 C CA . THR A 1 187 ? -15.554 15.586 2.263 1.00 33.19 187 THR A CA 1
ATOM 1463 C C . THR A 1 187 ? -15.022 16.958 2.637 1.00 33.19 187 THR A C 1
ATOM 1465 O O . THR A 1 187 ? -14.021 16.998 3.390 1.00 33.19 187 THR A O 1
#

Inter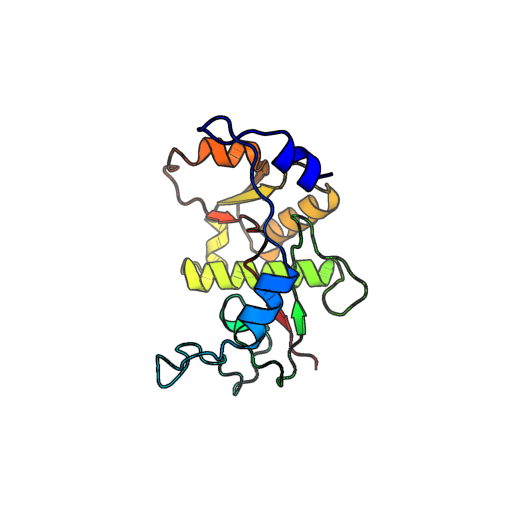Pro domains:
  IPR043129 ATPase, nucleotide binding domain [SSF53067] (45-158)

Sequence (187 aa):
MVEQAIWSKKMSNGVRRTAVSAEQARAYNCQVRPSVTDSGSRLKWTNTSHQPQTLVGDEALYVNPSDCYNVHWPVVRGGLNLHSGPGGSLSAVMADLHTIWSHALLKHLDIPLKDLKYYRCILLVPDIYNRQHVKHLVDLLLLQMGFSVVCSWLRPLSSVVFLAPPPEQWCVLGSAPEQWCVLGSTT